Protein AF-A0A0S2KIU2-F1 (afdb_monomer_lite)

Secondary structure (DSSP, 8-state):
-----------------------SSTTEEEEEEEE-SSEEEEEEEETTEEEEEEEEEEE-SSSTT-EEEEEEE-TT-S-TTSTTEEPPPHHHHHHHHHHHHHHHHHHS-GGGEEEEEEEGGGGTHHHHHHHHHHHHHH-S-S---HHHHHHHHTTSHHHHHHHHHHHTTTEEEEEEEEEEEEEE-HHHHHHHS--SS--TT---SSEEEEEEEEEEEE---

Structure (mmCIF, N/CA/C/O backbone):
data_AF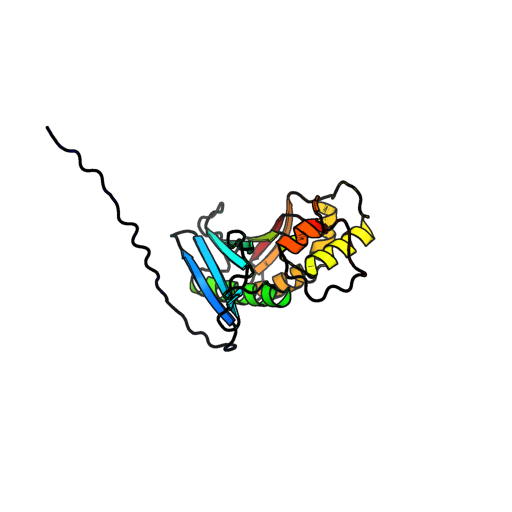-A0A0S2KIU2-F1
#
_entry.id   AF-A0A0S2KIU2-F1
#
loop_
_atom_site.group_PDB
_atom_site.id
_atom_site.type_symbol
_atom_site.label_atom_id
_atom_site.label_alt_id
_atom_site.label_comp_id
_atom_site.label_asym_id
_atom_site.label_entity_id
_atom_site.label_seq_id
_atom_site.pdbx_PDB_ins_code
_atom_site.Cartn_x
_atom_site.Cartn_y
_atom_site.Cartn_z
_atom_site.occupancy
_atom_site.B_iso_or_equiv
_atom_site.auth_seq_id
_atom_site.auth_comp_id
_atom_site.auth_asym_id
_atom_site.auth_atom_id
_atom_site.pdbx_PDB_model_num
ATOM 1 N N . MET A 1 1 ? -1.339 53.141 29.766 1.00 39.47 1 MET A N 1
ATOM 2 C CA . MET A 1 1 ? -0.617 52.300 28.786 1.00 39.47 1 MET A CA 1
ATOM 3 C C . MET A 1 1 ? -0.896 50.845 29.114 1.00 39.47 1 MET A C 1
ATOM 5 O O . MET A 1 1 ? -0.396 50.335 30.105 1.00 39.47 1 MET A O 1
ATOM 9 N N . ALA A 1 2 ? -1.797 50.230 28.349 1.00 33.97 2 ALA A N 1
ATOM 10 C CA . ALA A 1 2 ? -2.235 48.856 28.540 1.00 33.97 2 ALA A CA 1
ATOM 11 C C . ALA A 1 2 ? -1.226 47.897 27.894 1.00 33.97 2 ALA A C 1
ATOM 13 O O . ALA A 1 2 ? -1.084 47.877 26.671 1.00 33.97 2 ALA A O 1
ATOM 14 N N . LEU A 1 3 ? -0.534 47.105 28.714 1.00 34.88 3 LEU A N 1
ATOM 15 C CA . LEU A 1 3 ? 0.218 45.941 28.255 1.00 34.88 3 LEU A CA 1
ATOM 16 C C . LEU A 1 3 ? -0.794 44.872 27.838 1.00 34.88 3 LEU A C 1
ATOM 18 O O . LEU A 1 3 ? -1.475 44.259 28.661 1.00 34.88 3 LEU A O 1
ATOM 22 N N . LYS A 1 4 ? -0.948 44.734 26.522 1.00 35.06 4 LYS A N 1
ATOM 23 C CA . LYS A 1 4 ? -1.811 43.748 25.884 1.00 35.06 4 LYS A CA 1
ATOM 24 C C . LYS A 1 4 ? -1.382 42.339 26.292 1.00 35.06 4 LYS A C 1
ATOM 26 O O . LYS A 1 4 ? -0.272 41.905 26.001 1.00 35.06 4 LYS A O 1
ATOM 31 N N . LYS A 1 5 ? -2.338 41.633 26.900 1.00 37.47 5 LYS A N 1
ATOM 32 C CA . LYS A 1 5 ? -2.530 40.184 26.796 1.00 37.47 5 LYS A CA 1
ATOM 33 C C . LYS A 1 5 ? -2.179 39.713 25.383 1.00 37.47 5 LYS A C 1
ATOM 35 O O . LYS A 1 5 ? -2.762 40.225 24.432 1.00 37.47 5 LYS A O 1
ATOM 40 N N . ASN A 1 6 ? -1.343 38.689 25.255 1.00 35.41 6 ASN A N 1
ATOM 41 C CA . ASN A 1 6 ? -1.597 37.665 24.254 1.00 35.41 6 ASN A CA 1
ATOM 42 C C . ASN A 1 6 ? -1.107 36.300 24.731 1.00 35.41 6 ASN A C 1
ATOM 44 O O . ASN A 1 6 ? -0.026 36.140 25.290 1.00 35.41 6 ASN A O 1
ATOM 48 N N . GLN A 1 7 ? -2.029 35.364 24.579 1.00 33.34 7 GLN A N 1
ATOM 49 C CA . GLN A 1 7 ? -2.090 34.040 25.160 1.00 33.34 7 GLN A CA 1
ATOM 50 C C . GLN A 1 7 ? -0.968 33.143 24.627 1.00 33.34 7 GLN A C 1
ATOM 52 O O . GLN A 1 7 ? -0.974 32.762 23.461 1.00 33.34 7 GLN A O 1
ATOM 57 N N . TYR A 1 8 ? -0.055 32.731 25.504 1.00 32.66 8 TYR A N 1
ATOM 58 C CA . TYR A 1 8 ? 0.664 31.475 25.323 1.00 32.66 8 TYR A CA 1
ATOM 59 C C . TYR A 1 8 ? -0.292 30.358 25.740 1.00 32.66 8 TYR A C 1
ATOM 61 O O . TYR A 1 8 ? -0.414 30.025 26.919 1.00 32.66 8 TYR A O 1
ATOM 69 N N . LEU A 1 9 ? -1.058 29.846 24.775 1.00 30.00 9 LEU A N 1
ATOM 70 C CA . LEU A 1 9 ? -1.855 28.646 24.977 1.00 30.00 9 LEU A CA 1
ATOM 71 C C . LEU A 1 9 ? -0.874 27.471 25.042 1.00 30.00 9 LEU A C 1
ATOM 73 O O . LEU A 1 9 ? -0.254 27.102 24.047 1.00 30.00 9 LEU A O 1
ATOM 77 N N . TYR A 1 10 ? -0.687 26.941 26.245 1.00 31.59 10 TYR A N 1
ATOM 78 C CA . TYR A 1 10 ? 0.078 25.732 26.502 1.00 31.59 10 TYR A CA 1
ATOM 79 C C . TYR A 1 10 ? -0.507 24.573 25.684 1.00 31.59 10 TYR A C 1
ATOM 81 O O . TYR A 1 10 ? -1.594 24.081 25.985 1.00 31.59 10 TYR A O 1
ATOM 89 N N . THR A 1 11 ? 0.217 24.109 24.665 1.00 30.84 11 THR A N 1
ATOM 90 C CA . THR A 1 11 ? -0.038 22.810 24.034 1.00 30.84 11 THR A CA 1
ATOM 91 C C . THR A 1 11 ? 0.364 21.725 25.029 1.00 30.84 11 THR A C 1
ATOM 93 O O . THR A 1 11 ? 1.512 21.286 25.067 1.00 30.84 11 THR A O 1
ATOM 96 N N . ILE A 1 12 ? -0.571 21.320 25.886 1.00 31.00 12 ILE A N 1
ATOM 97 C CA . ILE A 1 12 ? -0.417 20.134 26.726 1.00 31.00 12 ILE A CA 1
ATOM 98 C C . ILE A 1 12 ? -0.577 18.920 25.808 1.00 31.00 12 ILE A C 1
ATOM 100 O O . ILE A 1 12 ? -1.680 18.573 25.391 1.00 31.00 12 ILE A O 1
ATOM 104 N N . VAL A 1 13 ? 0.546 18.291 25.467 1.00 33.66 13 VAL A N 1
ATOM 105 C CA . VAL A 1 13 ? 0.579 16.975 24.823 1.00 33.66 13 VAL A CA 1
ATOM 106 C C . VAL A 1 13 ? 0.152 15.948 25.873 1.00 33.66 13 VAL A C 1
ATOM 108 O O . VAL A 1 13 ? 0.957 15.503 26.687 1.00 33.66 13 VAL A O 1
ATOM 111 N N . PHE A 1 14 ? -1.131 15.592 25.887 1.00 29.44 14 PHE A N 1
ATOM 112 C CA . PHE A 1 14 ? -1.618 14.447 26.652 1.00 29.44 14 PHE A CA 1
ATOM 113 C C . PHE A 1 14 ? -1.217 13.166 25.911 1.00 29.44 14 PHE A C 1
ATOM 115 O O . PHE A 1 14 ? -1.865 12.757 24.950 1.00 29.44 14 PHE A O 1
ATOM 122 N N . ILE A 1 15 ? -0.132 12.526 26.353 1.00 33.84 15 ILE A N 1
ATOM 123 C CA . ILE A 1 15 ? 0.172 11.137 25.996 1.00 33.84 15 ILE A CA 1
ATOM 124 C C . ILE A 1 15 ? -0.752 10.259 26.849 1.00 33.84 15 ILE A C 1
ATOM 126 O O . ILE A 1 15 ? -0.385 9.804 27.930 1.00 33.84 15 ILE A O 1
ATOM 130 N N . LEU A 1 16 ? -1.988 10.061 26.393 1.00 30.53 16 LEU A N 1
ATOM 131 C CA . LEU A 1 16 ? -2.859 9.023 26.936 1.00 30.53 16 LEU A CA 1
ATOM 132 C C . LEU A 1 16 ? -2.397 7.680 26.364 1.00 30.53 16 LEU A C 1
ATOM 134 O O . LEU A 1 16 ? -2.812 7.262 25.287 1.00 30.53 16 LEU A O 1
ATOM 138 N N . LEU A 1 17 ? -1.519 7.004 27.109 1.00 33.41 17 LEU A N 1
ATOM 139 C CA . LEU A 1 17 ? -1.270 5.568 26.984 1.00 33.41 17 LEU A CA 1
ATOM 140 C C . LEU A 1 17 ? -2.537 4.808 27.412 1.00 33.41 17 LEU A C 1
ATOM 142 O O . LEU A 1 17 ? -2.568 4.169 28.459 1.00 33.41 17 LEU A O 1
ATOM 146 N N . ILE A 1 18 ? -3.606 4.873 26.616 1.00 34.59 18 ILE A N 1
ATOM 147 C CA . ILE A 1 18 ? -4.691 3.894 26.712 1.00 34.59 18 ILE A CA 1
ATOM 148 C C . ILE A 1 18 ? -4.229 2.684 25.906 1.00 34.59 18 ILE A C 1
ATOM 150 O O . ILE A 1 18 ? -4.584 2.481 24.748 1.00 34.59 18 ILE A O 1
ATOM 154 N N . GLY A 1 19 ? -3.349 1.902 26.528 1.00 29.73 19 GLY A N 1
ATOM 155 C CA . GLY A 1 19 ? -3.028 0.564 26.069 1.00 29.73 19 GLY A CA 1
ATOM 156 C C . GLY A 1 19 ? -4.245 -0.326 26.287 1.00 29.73 19 GLY A C 1
ATOM 157 O O . GLY A 1 19 ? -4.415 -0.902 27.359 1.00 29.73 19 GLY A O 1
ATOM 158 N N . CYS A 1 20 ? -5.095 -0.467 25.271 1.00 35.19 20 CYS A N 1
ATOM 159 C CA . CYS A 1 20 ? -5.955 -1.639 25.189 1.00 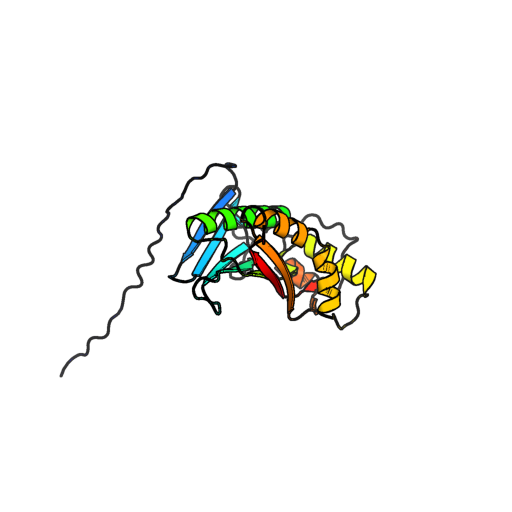35.19 20 CYS A CA 1
ATOM 160 C C . CYS A 1 20 ? -5.060 -2.846 24.895 1.00 35.19 20 CYS A C 1
ATOM 162 O O . CYS A 1 20 ? -4.799 -3.166 23.737 1.00 35.19 20 CYS A O 1
ATOM 164 N N . ASN A 1 21 ? -4.601 -3.511 25.959 1.00 36.78 21 ASN A N 1
ATOM 165 C CA . ASN A 1 21 ? -3.986 -4.832 25.899 1.00 36.78 21 ASN A CA 1
ATOM 166 C C . ASN A 1 21 ? -5.001 -5.831 25.323 1.00 36.78 21 ASN A C 1
ATOM 168 O O . ASN A 1 21 ? -5.772 -6.456 26.049 1.00 36.78 21 ASN A O 1
ATOM 172 N N . HIS A 1 22 ? -5.012 -5.981 24.004 1.00 38.53 22 HIS A N 1
ATOM 173 C CA . HIS A 1 22 ? -5.447 -7.218 23.376 1.00 38.53 22 HIS A CA 1
ATOM 174 C C . HIS A 1 22 ? -4.202 -8.063 23.159 1.00 38.53 22 HIS A C 1
ATOM 176 O O . HIS A 1 22 ? -3.420 -7.825 22.245 1.00 38.53 22 HIS A O 1
ATOM 182 N N . LYS A 1 23 ? -4.006 -9.023 24.066 1.00 41.03 23 LYS A N 1
ATOM 183 C CA . LYS A 1 23 ? -3.020 -10.082 23.899 1.00 41.03 23 LYS A CA 1
ATOM 184 C C . LYS A 1 23 ? -3.488 -10.997 22.775 1.00 41.03 23 LYS A C 1
ATOM 186 O O . LYS A 1 23 ? -4.303 -11.886 23.003 1.00 41.03 23 LYS A O 1
ATOM 191 N N . GLN A 1 24 ? -2.939 -10.796 21.586 1.00 39.53 24 GLN A N 1
ATOM 192 C CA . GLN A 1 24 ? -2.830 -11.867 20.609 1.00 39.53 24 GLN A CA 1
ATOM 193 C C . GLN A 1 24 ? -1.443 -11.780 19.965 1.00 39.53 24 GLN A C 1
ATOM 195 O O . GLN A 1 24 ? -1.183 -10.927 19.124 1.00 39.53 24 GLN A O 1
ATOM 200 N N . GLY A 1 25 ? -0.551 -12.640 20.472 1.00 42.47 25 GLY A N 1
ATOM 201 C CA . GLY A 1 25 ? 0.881 -12.704 20.177 1.00 42.47 25 GLY A CA 1
ATOM 202 C C . GLY A 1 25 ? 1.684 -11.680 20.979 1.00 42.47 25 GLY A C 1
ATOM 203 O O . GLY A 1 25 ? 1.715 -10.517 20.602 1.00 42.47 25 GLY A O 1
ATOM 204 N N . ASP A 1 26 ? 2.383 -12.102 22.040 1.00 53.94 26 ASP A N 1
ATOM 205 C CA . ASP A 1 26 ? 3.204 -11.258 22.943 1.00 53.94 26 ASP A CA 1
ATOM 206 C C . ASP A 1 26 ? 4.318 -10.430 22.244 1.00 53.94 26 ASP A C 1
ATOM 208 O O . ASP A 1 26 ? 5.062 -9.696 22.894 1.00 53.94 26 ASP A O 1
ATOM 212 N N . ASN A 1 27 ? 4.399 -10.489 20.914 1.00 76.81 27 ASN A N 1
ATOM 213 C CA . ASN A 1 27 ? 5.422 -9.859 20.105 1.00 76.81 27 ASN A CA 1
ATOM 214 C C . ASN A 1 27 ? 4.939 -8.588 19.392 1.00 76.81 27 ASN A C 1
ATOM 216 O O . ASN A 1 27 ? 5.758 -7.692 19.252 1.00 76.81 27 ASN A O 1
ATOM 220 N N . TYR A 1 28 ? 3.670 -8.449 18.977 1.00 83.00 28 TYR A N 1
ATOM 221 C CA . TYR A 1 28 ? 3.202 -7.288 18.192 1.00 83.00 28 TYR A CA 1
ATOM 222 C C . TYR A 1 28 ? 2.317 -6.342 19.008 1.00 83.00 28 TYR A C 1
ATOM 224 O O . TYR A 1 28 ? 1.385 -6.771 19.682 1.00 83.00 28 TYR A O 1
ATOM 232 N N . GLN A 1 29 ? 2.576 -5.036 18.923 1.00 85.19 29 GLN A N 1
ATOM 233 C CA . GLN A 1 29 ? 1.808 -4.008 19.628 1.00 85.19 29 GLN A CA 1
ATOM 234 C C . GLN A 1 29 ? 1.553 -2.802 18.724 1.00 85.19 29 GLN A C 1
ATOM 236 O O . GLN A 1 29 ? 2.498 -2.183 18.240 1.00 85.19 29 GLN A O 1
ATOM 241 N N . ALA A 1 30 ? 0.283 -2.440 18.534 1.00 84.38 30 ALA A N 1
ATOM 242 C CA . ALA A 1 30 ? -0.107 -1.189 17.893 1.00 84.38 30 ALA A CA 1
ATOM 243 C C . ALA A 1 30 ? -0.253 -0.075 18.938 1.00 84.38 30 ALA A C 1
ATOM 245 O O . ALA A 1 30 ? -0.841 -0.284 19.999 1.00 84.38 30 ALA A O 1
ATOM 246 N N . PHE A 1 31 ? 0.249 1.121 18.637 1.00 83.25 31 PHE A N 1
ATOM 247 C CA . PHE A 1 31 ? 0.075 2.302 19.480 1.00 83.25 31 PHE A CA 1
ATOM 248 C C . PHE A 1 31 ? -0.129 3.564 18.642 1.00 83.25 31 PHE A C 1
ATOM 250 O O . PHE A 1 31 ? 0.299 3.653 17.492 1.00 83.25 31 PHE A O 1
ATOM 257 N N . ILE A 1 32 ? -0.780 4.563 19.234 1.00 84.06 32 ILE A N 1
ATOM 258 C CA . ILE A 1 32 ? -1.031 5.856 18.595 1.00 84.06 32 ILE A CA 1
ATOM 259 C C . ILE A 1 32 ? 0.185 6.756 18.841 1.00 84.06 32 ILE A C 1
ATOM 261 O O . ILE A 1 32 ? 0.497 7.100 19.980 1.00 84.06 32 ILE A O 1
ATOM 265 N N . LYS A 1 33 ? 0.885 7.136 17.769 1.00 81.25 33 LYS A N 1
ATOM 266 C CA . LYS A 1 33 ? 2.027 8.063 17.800 1.00 81.25 33 LYS A CA 1
ATOM 267 C C . LYS A 1 33 ? 1.572 9.520 17.877 1.00 81.25 33 LYS A C 1
ATOM 269 O O . LYS A 1 33 ? 2.198 10.319 18.570 1.00 81.25 33 LYS A O 1
ATOM 274 N N . LYS A 1 34 ? 0.507 9.876 17.153 1.00 79.88 34 LYS A N 1
ATOM 275 C CA . LYS A 1 34 ? -0.039 11.238 17.096 1.00 79.88 34 LYS A CA 1
ATOM 276 C C . LYS A 1 34 ? -1.551 11.191 16.926 1.00 79.88 34 LYS A C 1
ATOM 278 O O . LYS A 1 34 ? -2.060 10.354 16.189 1.00 79.88 34 LYS A O 1
ATOM 283 N N . GLN A 1 35 ? -2.254 12.124 17.563 1.00 82.69 35 GLN A N 1
ATOM 284 C CA . GLN A 1 35 ? -3.701 12.262 17.440 1.00 82.69 35 GLN A CA 1
ATOM 285 C C . GLN A 1 35 ? -4.114 13.735 17.376 1.00 82.69 35 GLN A C 1
ATOM 287 O O . GLN A 1 35 ? -3.617 14.573 18.127 1.00 82.69 35 GLN A O 1
ATOM 292 N N . SER A 1 36 ? -5.052 14.028 16.484 1.00 81.75 36 SER A N 1
ATOM 293 C CA . SER A 1 36 ? -5.880 15.231 16.462 1.00 81.75 36 SER A CA 1
ATOM 294 C C . SER A 1 36 ? -7.353 14.825 16.310 1.00 81.75 36 SER A C 1
ATOM 296 O O . SER A 1 36 ? -7.672 13.637 16.266 1.00 81.75 36 SER A O 1
ATOM 298 N N . LEU A 1 37 ? -8.262 15.804 16.236 1.00 76.06 37 LEU A N 1
ATOM 299 C CA . LEU A 1 37 ? -9.696 15.542 16.057 1.00 76.06 37 LEU A CA 1
ATOM 300 C C . LEU A 1 37 ? -10.004 14.725 14.793 1.00 76.06 37 LEU A C 1
ATOM 302 O O . LEU A 1 37 ? -10.906 13.899 14.818 1.00 76.06 37 LEU A O 1
ATOM 306 N N . THR A 1 38 ? -9.258 14.943 13.710 1.00 81.62 38 THR A N 1
ATOM 307 C CA . THR A 1 38 ? -9.542 14.355 12.392 1.00 81.62 38 THR A CA 1
ATOM 308 C C . THR A 1 38 ? -8.435 13.443 11.880 1.00 81.62 38 THR A C 1
ATOM 310 O O . THR A 1 38 ? -8.554 12.927 10.776 1.00 81.62 38 THR A O 1
ATOM 313 N N . CYS A 1 39 ? -7.347 13.243 12.630 1.00 86.12 39 CYS A N 1
ATOM 314 C CA . CYS A 1 39 ? -6.213 12.441 12.179 1.00 86.12 39 CYS A CA 1
ATOM 315 C C . CYS A 1 39 ? -5.598 11.632 13.323 1.00 86.12 39 CYS A C 1
ATOM 317 O O . CYS A 1 39 ? -5.352 12.167 14.407 1.00 86.12 39 CYS A O 1
ATOM 319 N N . LYS A 1 40 ? -5.298 10.358 13.064 1.00 89.56 40 LYS A N 1
ATOM 320 C CA . LYS A 1 40 ? -4.521 9.494 13.961 1.00 89.56 40 LYS A CA 1
ATOM 321 C C . LYS A 1 40 ? -3.395 8.829 13.192 1.00 89.56 40 LYS A C 1
ATOM 323 O O . LYS A 1 40 ? -3.635 8.233 12.147 1.00 89.56 40 LYS A O 1
ATOM 328 N N . GLU A 1 41 ? -2.189 8.910 13.738 1.00 90.44 41 GLU A N 1
ATOM 329 C CA . GLU A 1 41 ? -1.020 8.182 13.259 1.00 90.44 41 GLU A CA 1
ATOM 330 C C . GLU A 1 41 ? -0.762 6.992 14.185 1.00 90.44 41 GLU A C 1
ATOM 332 O O . GLU A 1 41 ? -0.498 7.171 15.377 1.00 90.44 41 GLU A O 1
ATOM 337 N N . TYR A 1 42 ? -0.818 5.788 13.631 1.00 89.81 42 TYR A N 1
ATOM 338 C CA . TYR A 1 42 ? -0.534 4.530 14.304 1.00 89.81 42 TYR A CA 1
ATOM 339 C C . TYR A 1 42 ? 0.873 4.041 13.960 1.00 89.81 42 TYR A C 1
ATOM 341 O O . TYR A 1 42 ? 1.383 4.261 12.860 1.00 89.81 42 TYR A O 1
ATOM 349 N N . MET A 1 43 ? 1.491 3.351 14.910 1.00 88.00 43 MET A N 1
ATOM 350 C CA . MET A 1 43 ? 2.771 2.671 14.758 1.00 88.00 43 MET A CA 1
ATOM 351 C C . MET A 1 43 ? 2.701 1.280 15.373 1.00 88.00 43 MET A C 1
ATOM 353 O O . MET A 1 43 ? 1.993 1.063 16.356 1.00 88.00 43 MET A O 1
ATOM 357 N N . ILE A 1 44 ? 3.485 0.360 14.817 1.00 88.19 44 ILE A N 1
ATOM 358 C CA . ILE A 1 44 ? 3.597 -1.011 15.310 1.00 88.19 44 ILE A CA 1
ATOM 359 C C . ILE A 1 44 ? 4.967 -1.218 15.954 1.00 88.19 44 ILE A C 1
ATOM 361 O O . ILE A 1 44 ? 5.979 -0.699 15.478 1.00 88.19 44 ILE A O 1
ATOM 365 N N . ALA A 1 45 ? 5.009 -1.983 17.039 1.00 86.38 45 ALA A N 1
ATOM 366 C CA . ALA A 1 45 ? 6.225 -2.517 17.627 1.00 86.38 45 ALA A CA 1
ATOM 367 C C . ALA A 1 45 ? 6.215 -4.048 17.599 1.00 86.38 45 ALA A C 1
ATOM 369 O O . ALA A 1 45 ? 5.194 -4.654 17.911 1.00 86.38 45 ALA A O 1
ATOM 370 N N . ILE A 1 46 ? 7.360 -4.647 17.268 1.00 84.31 46 ILE A N 1
ATOM 371 C CA . ILE A 1 46 ? 7.653 -6.076 17.366 1.00 84.31 46 ILE A CA 1
ATOM 372 C C . ILE A 1 46 ? 8.732 -6.278 18.431 1.00 84.31 46 ILE A C 1
ATOM 374 O O . ILE A 1 46 ? 9.826 -5.726 18.311 1.00 84.31 46 ILE A O 1
ATOM 378 N N . ASN A 1 47 ? 8.463 -7.073 19.465 1.00 84.44 47 ASN A N 1
ATOM 379 C CA . ASN A 1 47 ? 9.412 -7.383 20.543 1.00 84.44 47 ASN A CA 1
ATOM 380 C C . ASN A 1 47 ? 10.015 -6.117 21.179 1.00 84.44 47 ASN A C 1
ATOM 382 O O . ASN A 1 47 ? 11.222 -6.020 21.400 1.00 84.44 47 ASN A O 1
ATOM 386 N N . GLY A 1 48 ? 9.176 -5.099 21.393 1.00 79.94 48 GLY A N 1
ATOM 387 C CA . GLY A 1 48 ? 9.586 -3.798 21.930 1.00 79.94 48 GLY A CA 1
ATOM 388 C C . GLY A 1 48 ? 10.315 -2.877 20.941 1.00 79.94 48 GLY A C 1
ATOM 389 O O . GLY A 1 48 ? 10.568 -1.721 21.279 1.00 79.94 48 GLY A O 1
ATOM 390 N N . LYS A 1 49 ? 10.614 -3.329 19.715 1.00 80.88 49 LYS A N 1
ATOM 391 C CA . LYS A 1 49 ? 11.213 -2.506 18.654 1.00 80.88 49 LYS A CA 1
ATOM 392 C C . LYS A 1 49 ? 10.154 -2.014 17.683 1.00 80.88 49 LYS A C 1
ATOM 394 O O . LYS A 1 49 ? 9.332 -2.781 17.210 1.00 80.88 49 LYS A O 1
ATOM 399 N N . ARG A 1 50 ? 10.182 -0.735 17.347 1.00 84.69 50 ARG A N 1
ATOM 400 C CA . ARG A 1 50 ? 9.244 -0.100 16.424 1.00 84.69 50 ARG A CA 1
ATOM 401 C C . ARG A 1 50 ? 9.547 -0.489 14.983 1.00 84.69 50 ARG A C 1
ATOM 403 O O . ARG A 1 50 ? 10.693 -0.472 14.551 1.00 84.69 50 ARG A O 1
ATOM 410 N N . ILE A 1 51 ? 8.511 -0.797 14.228 1.00 81.94 51 ILE A N 1
ATOM 411 C CA . ILE A 1 51 ? 8.610 -0.974 12.787 1.00 81.94 51 ILE A CA 1
ATOM 412 C C . ILE A 1 51 ? 8.790 0.408 12.138 1.00 81.94 51 ILE A C 1
ATOM 414 O O . ILE A 1 51 ? 8.234 1.402 12.614 1.00 81.94 51 ILE A O 1
ATOM 418 N N . ASN A 1 52 ? 9.559 0.495 11.053 1.00 79.88 52 ASN A N 1
ATOM 419 C CA . ASN A 1 52 ? 9.770 1.733 10.295 1.00 79.88 52 ASN A CA 1
ATOM 420 C C . ASN A 1 52 ? 8.574 2.152 9.410 1.00 79.88 52 ASN A C 1
ATOM 422 O O . ASN A 1 52 ? 8.772 2.883 8.445 1.00 79.88 52 ASN A O 1
ATOM 426 N N . LEU A 1 53 ? 7.352 1.748 9.761 1.00 84.94 53 LEU A N 1
ATOM 427 C CA . LEU A 1 53 ? 6.099 2.147 9.119 1.00 84.94 53 LEU A CA 1
ATOM 428 C C . LEU A 1 53 ? 5.226 2.947 10.083 1.00 84.94 53 LEU A C 1
ATOM 430 O O . LEU A 1 53 ? 5.173 2.670 11.287 1.00 84.94 53 LEU A O 1
ATOM 434 N N . SER A 1 54 ? 4.492 3.905 9.536 1.00 86.88 54 SER A N 1
ATOM 435 C CA . SER A 1 54 ? 3.355 4.527 10.190 1.00 86.88 54 SER A CA 1
ATOM 436 C C . SER A 1 54 ? 2.120 4.496 9.301 1.00 86.88 54 SER A C 1
ATOM 438 O O . SER A 1 54 ? 2.187 4.451 8.073 1.00 86.88 54 SER A O 1
ATOM 440 N N . PHE A 1 55 ? 0.972 4.501 9.964 1.00 90.00 55 PHE A N 1
ATOM 441 C CA . PHE A 1 55 ? -0.331 4.449 9.328 1.00 90.00 55 PHE A CA 1
ATOM 442 C C . PHE A 1 55 ? -1.102 5.681 9.762 1.00 90.00 55 PHE A C 1
ATOM 444 O O . PHE A 1 55 ? -1.432 5.829 10.935 1.00 90.00 55 PHE A O 1
ATOM 451 N N . SER A 1 56 ? -1.354 6.596 8.839 1.00 90.38 56 SER A N 1
ATOM 452 C CA . SER A 1 56 ? -2.071 7.832 9.125 1.00 90.38 56 SER A CA 1
ATOM 453 C C . SER A 1 56 ? -3.493 7.709 8.617 1.00 90.38 56 SER A C 1
ATOM 455 O O . SER A 1 56 ? -3.726 7.702 7.414 1.00 90.38 56 SER A O 1
ATOM 457 N N . SER A 1 57 ? -4.436 7.612 9.543 1.00 89.69 57 SER A N 1
ATOM 458 C CA . SER A 1 57 ? -5.850 7.772 9.235 1.00 89.69 57 SER A CA 1
ATOM 459 C C . SER A 1 57 ? -6.208 9.255 9.260 1.00 89.69 57 SER A C 1
ATOM 461 O O . SER A 1 57 ? -5.778 9.987 10.160 1.00 89.69 57 SER A O 1
ATOM 463 N N . SER A 1 58 ? -6.987 9.710 8.287 1.00 88.06 58 SER A N 1
ATOM 464 C CA . SER A 1 58 ? -7.588 11.040 8.295 1.00 88.06 58 SER A CA 1
ATOM 465 C C . SER A 1 58 ? -9.056 10.985 7.892 1.00 88.06 58 SER A C 1
ATOM 467 O O . SER A 1 58 ? -9.450 10.202 7.031 1.00 88.06 58 SER A O 1
ATOM 469 N N . GLN A 1 59 ? -9.863 11.835 8.521 1.00 83.62 59 GLN A N 1
ATOM 470 C CA . GLN A 1 59 ? -11.204 12.173 8.061 1.00 83.62 59 GLN A CA 1
ATOM 471 C C . GLN A 1 59 ? -11.121 13.466 7.255 1.00 83.62 59 GLN A C 1
ATOM 473 O O . GLN A 1 59 ? -10.710 14.500 7.788 1.00 83.62 59 GLN A O 1
ATOM 478 N N . GLY A 1 60 ? -11.452 13.411 5.967 1.00 64.94 60 GLY A N 1
ATOM 479 C CA . GLY A 1 60 ? -11.183 14.551 5.082 1.00 64.94 60 GLY A CA 1
ATOM 480 C C . GLY A 1 60 ? -11.792 14.496 3.685 1.00 64.94 60 GLY A C 1
ATOM 481 O O . GLY A 1 60 ? -11.358 15.257 2.826 1.00 64.94 60 GLY A O 1
ATOM 482 N N . GLY A 1 61 ? -12.766 13.615 3.451 1.00 62.53 61 GLY A N 1
ATOM 483 C CA . GLY A 1 61 ? -13.416 13.446 2.151 1.00 62.53 61 GLY A CA 1
ATOM 484 C C . GLY A 1 61 ? -14.594 14.388 1.919 1.00 62.53 61 GLY A C 1
ATOM 485 O O . GLY A 1 61 ? -14.902 15.262 2.734 1.00 62.53 61 GLY A O 1
ATOM 486 N N . LEU A 1 62 ? -15.286 14.171 0.795 1.00 61.22 62 LEU A N 1
ATOM 487 C CA . LEU A 1 62 ? -16.547 14.854 0.487 1.00 61.22 62 LEU A CA 1
ATOM 488 C C . LEU A 1 62 ? -17.586 14.608 1.590 1.00 61.22 62 LEU A C 1
ATOM 490 O O . LEU A 1 62 ? -18.318 15.533 1.950 1.00 61.22 62 LEU A O 1
ATOM 494 N N . ASN A 1 63 ? -17.601 13.406 2.183 1.00 65.19 63 ASN A N 1
ATOM 495 C CA . ASN A 1 63 ? -18.315 13.172 3.429 1.00 65.19 63 ASN A CA 1
ATOM 496 C C . ASN A 1 63 ? -17.358 13.333 4.610 1.00 65.19 63 ASN A C 1
ATOM 498 O O . ASN A 1 63 ? -16.282 12.740 4.665 1.00 65.19 63 ASN A O 1
ATOM 502 N N . LYS A 1 64 ? -17.803 14.068 5.632 1.00 69.19 64 LYS A N 1
ATOM 503 C CA . LYS A 1 64 ? -17.029 14.314 6.862 1.00 69.19 64 LYS A CA 1
ATOM 504 C C . LYS A 1 64 ? -16.651 13.043 7.638 1.00 69.19 64 LYS A C 1
ATOM 506 O O . LYS A 1 64 ? -15.820 13.122 8.535 1.00 69.19 64 LYS A O 1
ATOM 511 N N . ASN A 1 65 ? -17.251 11.905 7.295 1.00 80.62 65 ASN A N 1
ATOM 512 C CA . ASN A 1 65 ? -17.006 10.617 7.934 1.00 80.62 65 ASN A CA 1
ATOM 513 C C . ASN A 1 65 ? -16.086 9.703 7.114 1.00 80.62 65 ASN A C 1
ATOM 515 O O . ASN A 1 65 ? -15.714 8.654 7.631 1.00 80.62 65 ASN A O 1
ATOM 519 N N . ASP A 1 66 ? -15.733 10.075 5.878 1.00 87.25 66 ASP A N 1
ATOM 520 C CA . ASP A 1 66 ? -14.863 9.264 5.023 1.00 87.25 66 ASP A CA 1
ATOM 521 C C . ASP A 1 66 ? -13.469 9.181 5.643 1.00 87.25 66 ASP A C 1
ATOM 523 O O . ASP A 1 66 ? -12.863 10.210 5.960 1.00 87.25 66 ASP A O 1
ATOM 527 N N . ILE A 1 67 ? -12.961 7.959 5.797 1.00 91.31 67 ILE A N 1
ATOM 528 C CA . ILE A 1 67 ? -11.647 7.684 6.375 1.00 91.31 67 ILE A CA 1
ATOM 529 C C . ILE A 1 67 ? -10.682 7.315 5.251 1.00 91.31 67 ILE A C 1
ATOM 531 O O . ILE A 1 67 ? -10.965 6.439 4.434 1.00 91.31 67 ILE A O 1
ATOM 535 N N . TYR A 1 68 ? -9.516 7.947 5.248 1.00 93.31 68 TYR A N 1
ATOM 536 C CA . TYR A 1 68 ? -8.410 7.643 4.348 1.00 93.31 68 TYR A CA 1
ATOM 537 C C . TYR A 1 68 ? -7.262 7.103 5.181 1.00 93.31 68 TYR A C 1
ATOM 539 O O . TYR A 1 68 ? -6.835 7.759 6.132 1.00 93.31 68 TYR A O 1
ATOM 547 N N . LEU A 1 69 ? -6.780 5.909 4.850 1.00 95.06 69 LEU A N 1
ATOM 548 C CA . LEU A 1 69 ? -5.643 5.293 5.517 1.00 95.06 69 LEU A CA 1
ATOM 549 C C . LEU A 1 69 ? -4.417 5.397 4.624 1.00 95.06 69 LEU A C 1
ATOM 551 O O . LEU A 1 69 ? -4.386 4.834 3.538 1.00 95.06 69 LEU A O 1
ATOM 555 N N . LYS A 1 70 ? -3.388 6.084 5.101 1.00 94.50 70 LYS A N 1
ATOM 556 C CA . LYS A 1 70 ? -2.123 6.233 4.394 1.00 94.50 70 LYS A CA 1
ATOM 557 C C . LYS A 1 70 ? -1.036 5.428 5.090 1.00 94.50 70 LYS A C 1
ATOM 559 O O . LYS A 1 70 ? -0.741 5.683 6.257 1.00 94.50 70 LYS A O 1
ATOM 564 N N . ILE A 1 71 ? -0.440 4.489 4.371 1.00 93.00 71 ILE A N 1
ATOM 565 C CA . ILE A 1 71 ? 0.734 3.722 4.785 1.00 93.00 71 ILE A CA 1
ATOM 566 C C . ILE A 1 71 ? 1.960 4.512 4.332 1.00 93.00 71 ILE A C 1
ATOM 568 O O . ILE A 1 71 ? 2.018 4.937 3.173 1.00 93.00 71 ILE A O 1
ATOM 572 N N . ARG A 1 72 ? 2.889 4.785 5.254 1.00 87.81 72 ARG A N 1
ATOM 573 C CA . ARG A 1 72 ? 4.158 5.444 4.936 1.00 87.81 72 ARG A CA 1
ATOM 574 C C . ARG A 1 72 ? 5.315 4.924 5.757 1.00 87.81 72 ARG A C 1
ATOM 576 O O . ARG A 1 72 ? 5.174 4.630 6.944 1.00 87.81 72 ARG A O 1
ATOM 583 N N . LEU A 1 73 ? 6.495 4.914 5.158 1.00 80.44 73 LEU A N 1
ATOM 584 C CA . LEU A 1 73 ? 7.732 4.771 5.907 1.00 80.44 73 LEU A CA 1
ATOM 585 C C . LEU A 1 73 ? 7.993 6.023 6.752 1.00 80.44 73 LEU A C 1
ATOM 587 O O . LEU A 1 73 ? 7.746 7.164 6.355 1.00 80.44 73 LEU A O 1
ATOM 591 N N . ASN A 1 74 ? 8.528 5.828 7.953 1.00 74.81 74 ASN A N 1
ATOM 592 C CA . ASN A 1 74 ? 8.846 6.943 8.840 1.00 74.81 74 ASN A CA 1
ATOM 593 C C . ASN A 1 74 ? 10.238 7.517 8.507 1.00 74.81 74 ASN A C 1
ATOM 595 O O . ASN A 1 74 ? 11.228 7.225 9.175 1.00 74.81 74 ASN A O 1
ATOM 599 N N . HIS A 1 75 ? 10.295 8.343 7.457 1.00 58.03 75 HIS A N 1
ATOM 600 C CA . HIS A 1 75 ? 11.528 8.920 6.894 1.00 58.03 75 HIS A CA 1
ATOM 601 C C . HIS A 1 75 ? 12.253 9.927 7.808 1.00 58.03 75 HIS A C 1
ATOM 603 O O . HIS A 1 75 ? 13.413 10.247 7.572 1.00 58.03 75 HIS A O 1
ATOM 609 N N . GLY A 1 76 ? 11.594 10.430 8.861 1.00 51.91 76 GLY A N 1
ATOM 610 C CA . GLY A 1 76 ? 12.190 11.358 9.837 1.00 51.91 76 GLY A CA 1
ATOM 611 C C . GLY A 1 76 ? 13.151 10.695 10.829 1.00 51.91 76 GLY A C 1
ATOM 612 O O . GLY A 1 76 ? 13.682 11.354 11.721 1.00 51.91 76 GLY A O 1
ATOM 613 N N . LEU A 1 77 ? 13.355 9.387 10.697 1.00 52.53 77 LEU A N 1
ATOM 614 C CA . LEU A 1 77 ? 14.276 8.599 11.496 1.00 52.53 77 LEU A CA 1
ATOM 615 C C . LEU A 1 77 ? 15.510 8.345 10.639 1.00 52.53 77 LEU A C 1
ATOM 617 O O . LEU A 1 77 ? 15.676 7.267 10.075 1.00 52.53 77 LEU A O 1
ATOM 621 N N . SER A 1 78 ? 16.372 9.355 10.548 1.00 43.50 78 SER A N 1
ATOM 622 C CA . SER A 1 78 ? 17.655 9.342 9.827 1.00 43.50 78 SER A CA 1
ATOM 623 C C . SER A 1 78 ? 18.622 8.225 10.251 1.00 43.50 78 SER A C 1
ATOM 625 O O . SER A 1 78 ? 19.708 8.111 9.696 1.00 43.50 78 SER A O 1
ATOM 627 N N . ASP A 1 79 ? 18.216 7.367 11.186 1.00 49.56 79 ASP A N 1
ATOM 628 C CA . ASP A 1 79 ? 18.881 6.122 11.500 1.00 49.56 79 ASP A CA 1
ATOM 629 C C . ASP A 1 79 ? 17.832 5.024 11.756 1.00 49.56 79 ASP A C 1
ATOM 631 O O . ASP A 1 79 ? 17.360 4.818 12.879 1.00 49.56 79 ASP A O 1
ATOM 635 N N . ILE A 1 80 ? 17.525 4.227 10.725 1.00 52.00 80 ILE A N 1
ATOM 636 C CA . ILE A 1 80 ? 16.966 2.868 10.907 1.00 52.00 80 ILE A CA 1
ATOM 637 C C . ILE A 1 80 ? 17.913 2.029 11.804 1.00 52.00 80 ILE A C 1
ATOM 639 O O . ILE A 1 80 ? 17.511 1.013 12.363 1.00 52.00 80 ILE A O 1
ATOM 643 N N . ARG A 1 81 ? 19.162 2.488 12.016 1.00 49.09 81 ARG A N 1
ATOM 644 C CA . ARG A 1 81 ? 20.130 1.949 12.984 1.00 49.09 81 ARG A CA 1
ATOM 645 C C . ARG A 1 81 ? 19.904 2.396 14.429 1.00 49.09 81 ARG A C 1
ATOM 647 O O . ARG A 1 81 ? 20.609 1.917 15.318 1.00 49.09 81 ARG A O 1
ATOM 654 N N . SER A 1 82 ? 18.952 3.290 14.703 1.00 57.28 82 SER A N 1
ATOM 655 C CA . SER A 1 82 ? 18.559 3.558 16.085 1.00 57.28 82 SER A CA 1
ATOM 656 C C . SER A 1 82 ? 18.044 2.251 16.695 1.00 57.28 82 SER A C 1
ATOM 658 O O . SER A 1 82 ? 17.214 1.561 16.109 1.00 57.28 82 SER A O 1
ATOM 660 N N . GLN A 1 83 ? 18.565 1.876 17.869 1.00 57.16 83 GLN A N 1
ATOM 661 C CA . GLN A 1 83 ? 18.378 0.541 18.473 1.00 57.16 83 GLN A CA 1
ATOM 662 C C . GLN A 1 83 ? 16.903 0.129 18.668 1.00 57.16 83 GLN A C 1
ATOM 664 O O . GLN A 1 83 ? 16.604 -1.048 18.885 1.00 57.16 83 GLN A O 1
ATOM 669 N N . ASN A 1 84 ? 15.991 1.097 18.564 1.00 69.50 84 ASN A N 1
ATOM 670 C CA . ASN A 1 84 ? 14.562 0.947 18.770 1.00 69.50 84 ASN A CA 1
ATOM 671 C C . ASN A 1 84 ? 13.768 0.713 17.484 1.00 69.50 84 ASN A C 1
ATOM 673 O O . ASN A 1 84 ? 12.552 0.591 17.595 1.00 69.50 84 ASN A O 1
ATOM 677 N N . PHE A 1 85 ? 14.397 0.669 16.304 1.00 73.12 85 PHE A N 1
ATOM 678 C CA . PHE A 1 85 ? 13.699 0.432 15.044 1.00 73.12 85 PHE A CA 1
ATOM 679 C C . PHE A 1 85 ? 14.167 -0.835 14.331 1.00 73.12 85 PHE A C 1
ATOM 681 O O . PHE A 1 85 ? 15.326 -1.239 14.403 1.00 73.12 85 PHE A O 1
ATOM 688 N N . ILE A 1 86 ? 13.228 -1.472 13.643 1.00 74.50 86 ILE A N 1
ATOM 689 C CA . ILE A 1 86 ? 13.464 -2.553 12.688 1.00 74.50 86 ILE A CA 1
ATOM 690 C C . ILE A 1 86 ? 12.791 -2.160 11.381 1.00 74.50 86 ILE A C 1
ATOM 692 O O . ILE A 1 86 ? 11.741 -1.512 11.407 1.00 74.50 86 ILE A O 1
ATOM 696 N N . ALA A 1 87 ? 13.373 -2.523 10.239 1.00 73.56 87 ALA A N 1
ATOM 697 C CA . ALA A 1 87 ? 12.630 -2.326 9.006 1.00 73.56 87 ALA A CA 1
ATOM 698 C C . ALA A 1 87 ? 11.598 -3.413 8.783 1.00 73.56 87 ALA A C 1
ATOM 700 O O . ALA A 1 87 ? 11.654 -4.510 9.345 1.00 73.56 87 ALA A O 1
ATOM 701 N N . THR A 1 88 ? 10.648 -3.046 7.947 1.00 76.31 88 THR A N 1
ATOM 702 C CA . THR A 1 88 ? 9.475 -3.843 7.661 1.00 76.31 88 THR A CA 1
ATOM 703 C C . THR A 1 88 ? 9.775 -4.859 6.568 1.00 76.31 88 THR A C 1
ATOM 705 O O . THR A 1 88 ? 10.277 -4.495 5.509 1.00 76.31 88 THR A O 1
ATOM 708 N N . SER A 1 89 ? 9.461 -6.131 6.824 1.00 79.62 89 SER A N 1
ATOM 709 C CA . SER A 1 89 ? 9.264 -7.120 5.763 1.00 79.62 89 SER A CA 1
ATOM 710 C C . SER A 1 89 ? 7.839 -7.022 5.212 1.00 79.62 89 SER A C 1
ATOM 712 O O . SER A 1 89 ? 6.968 -6.421 5.840 1.00 79.62 89 SER A O 1
ATOM 714 N N . TYR A 1 90 ? 7.575 -7.640 4.066 1.00 84.56 90 TYR A N 1
ATOM 715 C CA . TYR A 1 90 ? 6.230 -7.662 3.493 1.00 84.56 90 TYR A CA 1
ATOM 716 C C . TYR A 1 90 ? 5.205 -8.315 4.441 1.00 84.56 90 TYR A C 1
ATOM 718 O O . TYR A 1 90 ? 4.139 -7.766 4.701 1.00 84.56 90 TYR A O 1
ATOM 726 N N . GLU A 1 91 ? 5.572 -9.424 5.077 1.00 85.56 91 GLU A N 1
ATOM 727 C CA . GLU A 1 91 ? 4.725 -10.132 6.043 1.00 85.56 91 GLU A CA 1
ATOM 728 C C . GLU A 1 91 ? 4.414 -9.249 7.259 1.00 85.56 91 GLU A C 1
ATOM 730 O O . GLU A 1 91 ? 3.276 -9.176 7.725 1.00 85.56 91 GLU A O 1
ATOM 735 N N . ASN A 1 92 ? 5.418 -8.512 7.746 1.00 85.00 92 ASN A N 1
ATOM 736 C CA . ASN A 1 92 ? 5.235 -7.549 8.827 1.00 85.00 92 ASN A CA 1
ATOM 737 C C . ASN A 1 92 ? 4.324 -6.388 8.404 1.00 85.00 92 ASN A C 1
ATOM 739 O O . ASN A 1 92 ? 3.592 -5.875 9.250 1.00 85.00 92 ASN A O 1
ATOM 743 N N . LEU A 1 93 ? 4.353 -5.968 7.133 1.00 88.12 93 LEU A N 1
ATOM 744 C CA . LEU A 1 93 ? 3.465 -4.935 6.589 1.00 88.12 93 LEU A CA 1
ATOM 745 C C . LEU A 1 93 ? 2.007 -5.405 6.608 1.00 88.12 93 LEU A C 1
ATOM 747 O O . LEU A 1 93 ? 1.157 -4.700 7.152 1.00 88.12 93 LEU A O 1
ATOM 751 N N . ILE A 1 94 ? 1.735 -6.606 6.091 1.00 91.44 94 ILE A N 1
ATOM 752 C CA . ILE A 1 94 ? 0.392 -7.205 6.067 1.00 91.44 94 ILE A CA 1
ATOM 753 C C . ILE A 1 94 ? -0.153 -7.371 7.489 1.00 91.44 94 ILE A C 1
ATOM 755 O O . ILE A 1 94 ? -1.248 -6.895 7.788 1.00 91.44 94 ILE A O 1
ATOM 759 N N . LEU A 1 95 ? 0.630 -7.948 8.405 1.00 89.56 95 LEU A N 1
ATOM 760 C CA . LEU A 1 95 ? 0.233 -8.077 9.814 1.00 89.56 95 LEU A CA 1
ATOM 761 C C . LEU A 1 95 ? -0.008 -6.715 10.481 1.00 89.56 95 LEU A C 1
ATOM 763 O O . LEU A 1 95 ? -0.933 -6.559 11.278 1.00 89.56 95 LEU A O 1
ATOM 767 N N . SER A 1 96 ? 0.815 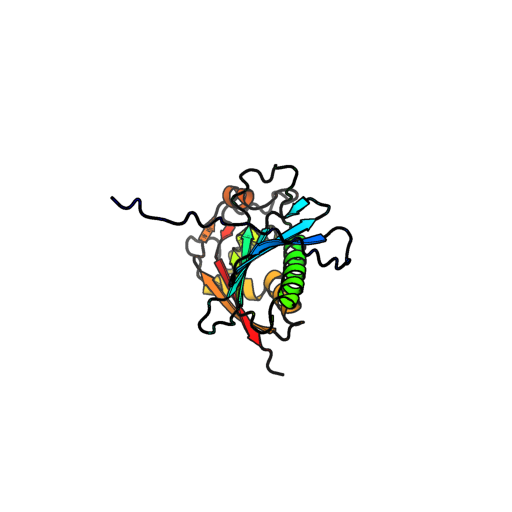-5.715 10.158 1.00 89.88 96 SER A N 1
ATOM 768 C CA . SER A 1 96 ? 0.651 -4.356 10.681 1.00 89.88 96 SER A CA 1
ATOM 769 C C . SER A 1 96 ? -0.641 -3.711 10.193 1.00 89.88 96 SER A C 1
ATOM 771 O O . SER A 1 96 ? -1.319 -3.062 10.988 1.00 89.88 96 SER A O 1
ATOM 773 N N . LEU A 1 97 ? -0.998 -3.901 8.920 1.00 92.44 97 LEU A N 1
ATOM 774 C CA . LEU A 1 97 ? -2.240 -3.384 8.356 1.00 92.44 97 LEU A CA 1
ATOM 775 C C . LEU A 1 97 ? -3.458 -3.989 9.067 1.00 92.44 97 LEU A C 1
ATOM 777 O O . LEU A 1 97 ? -4.304 -3.234 9.540 1.00 92.44 97 LEU A O 1
ATOM 781 N N . ASP A 1 98 ? -3.495 -5.310 9.262 1.00 92.38 98 ASP A N 1
ATOM 782 C CA . ASP A 1 98 ? -4.560 -5.987 10.019 1.00 92.38 98 ASP A CA 1
ATOM 783 C C . ASP A 1 98 ? -4.700 -5.428 11.449 1.00 92.38 98 ASP A C 1
ATOM 785 O O . ASP A 1 98 ? -5.792 -5.057 11.890 1.00 92.38 98 ASP A O 1
ATOM 789 N N . LEU A 1 99 ? -3.584 -5.278 12.172 1.00 90.88 99 LEU A N 1
ATOM 790 C CA . LEU A 1 99 ? -3.585 -4.707 13.523 1.00 90.88 99 LEU A CA 1
ATOM 791 C C . LEU A 1 99 ? -4.076 -3.255 13.550 1.00 90.88 99 LEU A C 1
ATOM 793 O O . LEU A 1 99 ? -4.798 -2.861 14.476 1.00 90.88 99 LEU A O 1
ATOM 797 N N . VAL A 1 100 ? -3.694 -2.452 12.558 1.00 92.31 100 VAL A N 1
ATOM 798 C CA . VAL A 1 100 ? -4.130 -1.058 12.442 1.00 92.31 100 VAL A CA 1
ATOM 799 C C . VAL A 1 100 ? -5.615 -0.983 12.125 1.00 92.31 100 VAL A C 1
ATOM 801 O O . VAL A 1 100 ? -6.312 -0.241 12.809 1.00 92.31 100 VAL A O 1
ATOM 804 N N . LEU A 1 101 ? -6.128 -1.783 11.188 1.00 92.81 101 LEU A N 1
ATOM 805 C CA . LEU A 1 101 ? -7.559 -1.841 10.874 1.00 92.81 101 LEU A CA 1
ATOM 806 C C . LEU A 1 101 ? -8.376 -2.262 12.107 1.00 92.81 101 LEU A C 1
ATOM 808 O O . LEU A 1 101 ? -9.327 -1.577 12.487 1.00 92.81 101 LEU A O 1
ATOM 812 N N . LYS A 1 102 ? -7.945 -3.302 12.832 1.00 91.12 102 LYS A N 1
ATOM 813 C CA . LYS A 1 102 ? -8.568 -3.722 14.104 1.00 91.12 102 LYS A CA 1
ATOM 814 C C . LYS A 1 102 ? -8.541 -2.632 15.169 1.00 91.12 102 LYS A C 1
ATOM 816 O O . LYS A 1 102 ? -9.482 -2.508 15.952 1.00 91.12 102 LYS A O 1
ATOM 821 N N . THR A 1 103 ? -7.464 -1.856 15.231 1.00 89.75 103 THR A N 1
ATOM 822 C CA . THR A 1 103 ? -7.345 -0.742 16.179 1.00 89.75 103 THR A CA 1
ATOM 823 C C . THR A 1 103 ? -8.247 0.419 15.769 1.00 89.75 103 THR A C 1
ATOM 825 O O . THR A 1 103 ? -8.978 0.942 16.606 1.00 89.75 103 THR A O 1
ATOM 828 N N . MET A 1 104 ? -8.269 0.772 14.484 1.00 89.12 104 MET A N 1
ATOM 829 C CA . MET A 1 104 ? -9.143 1.799 13.920 1.00 89.12 104 MET A CA 1
ATOM 830 C C . MET A 1 104 ? -10.620 1.470 14.131 1.00 89.12 104 MET A C 1
ATOM 832 O O . MET A 1 104 ? -11.378 2.367 14.469 1.00 89.12 104 MET A O 1
ATOM 836 N N . ALA A 1 105 ? -11.030 0.205 14.020 1.00 90.00 105 ALA A N 1
ATOM 837 C CA . ALA A 1 105 ? -12.415 -0.216 14.251 1.00 90.00 105 ALA A CA 1
ATOM 838 C C . ALA A 1 105 ? -12.915 0.023 15.693 1.00 90.00 105 ALA A C 1
ATOM 840 O O . ALA A 1 105 ? -14.119 0.040 15.933 1.00 90.00 105 ALA A O 1
ATOM 841 N N . LYS A 1 106 ? -12.012 0.222 16.667 1.00 87.69 106 LYS A N 1
ATOM 842 C CA . LYS A 1 106 ? -12.375 0.620 18.044 1.00 87.69 106 LYS A CA 1
ATOM 843 C C . LYS A 1 106 ? -12.684 2.111 18.158 1.00 87.69 106 LYS A C 1
ATOM 845 O O . LYS A 1 106 ? -13.375 2.535 19.077 1.00 87.69 106 LYS A O 1
ATOM 850 N N . ASP A 1 107 ? -12.123 2.890 17.243 1.00 83.31 107 ASP A N 1
ATOM 851 C CA . ASP A 1 107 ? -12.125 4.347 17.246 1.00 83.31 107 ASP A CA 1
ATOM 852 C C . ASP A 1 107 ? -13.097 4.947 16.225 1.00 83.31 107 ASP A C 1
ATOM 854 O O . ASP A 1 107 ? -13.543 6.085 16.378 1.00 83.31 107 ASP A O 1
ATOM 858 N N . TYR A 1 108 ? -13.376 4.198 15.163 1.00 85.81 108 TYR A N 1
ATOM 859 C CA . TYR A 1 108 ? -14.085 4.635 13.977 1.00 85.81 108 TYR A CA 1
ATOM 860 C C . TYR A 1 108 ? -15.045 3.551 13.491 1.00 85.81 108 TYR A C 1
ATOM 862 O O . TYR A 1 108 ? -14.774 2.358 13.614 1.00 85.81 108 TYR A O 1
ATOM 870 N N . ASP A 1 109 ? -16.123 3.974 12.832 1.00 89.12 109 ASP A N 1
ATOM 871 C CA . ASP A 1 109 ? -16.883 3.085 11.958 1.00 89.12 109 ASP A CA 1
ATOM 872 C C . ASP A 1 109 ? -16.054 2.814 10.696 1.00 89.12 109 ASP A C 1
ATOM 874 O O . ASP A 1 109 ? -16.051 3.596 9.740 1.00 89.12 109 ASP A O 1
ATOM 878 N N . ILE A 1 110 ? -15.313 1.708 10.731 1.00 89.81 110 ILE A N 1
ATOM 879 C CA . ILE A 1 110 ? -14.399 1.290 9.667 1.00 89.81 110 ILE A CA 1
ATOM 880 C C . ILE A 1 110 ? -15.115 0.997 8.345 1.00 89.81 110 ILE A C 1
ATOM 882 O O . ILE A 1 110 ? -14.471 1.027 7.303 1.00 89.81 110 ILE A O 1
ATOM 886 N N . SER A 1 111 ? -16.445 0.827 8.342 1.00 89.06 111 SER A N 1
ATOM 887 C CA . SER A 1 111 ? -17.220 0.732 7.096 1.00 89.06 111 SER A CA 1
ATOM 888 C C . SER A 1 111 ? -17.192 2.029 6.269 1.00 89.06 111 SER A C 1
ATOM 890 O O . SER A 1 111 ? -17.598 2.026 5.107 1.00 89.06 111 SER A O 1
ATOM 892 N N . ASN A 1 112 ? -16.702 3.131 6.850 1.00 90.75 112 ASN A N 1
ATOM 893 C CA . ASN A 1 112 ? -16.449 4.399 6.163 1.00 90.75 112 ASN A CA 1
ATOM 894 C C . ASN A 1 112 ? -14.990 4.545 5.686 1.00 90.75 112 ASN A C 1
ATOM 896 O O . ASN A 1 112 ? -14.599 5.628 5.248 1.00 90.75 112 ASN A O 1
ATOM 900 N N . LEU A 1 113 ? -14.168 3.490 5.768 1.00 94.31 113 LEU A N 1
ATOM 901 C CA . LEU A 1 113 ? -12.850 3.463 5.137 1.00 94.31 113 LEU A CA 1
ATOM 902 C C . LEU A 1 113 ? -13.019 3.521 3.619 1.00 94.31 113 LEU A C 1
ATOM 904 O O . LEU A 1 113 ? -13.506 2.584 2.994 1.00 94.31 113 LEU A O 1
ATOM 908 N N . HIS A 1 114 ? -12.623 4.650 3.042 1.00 94.50 114 HIS A N 1
ATOM 909 C CA . HIS A 1 114 ? -12.828 4.963 1.636 1.00 94.50 114 HIS A CA 1
ATOM 910 C C . HIS A 1 114 ? -11.627 4.591 0.773 1.00 94.50 114 HIS A C 1
ATOM 912 O O . HIS A 1 114 ? -11.795 4.201 -0.378 1.00 94.50 114 HIS A O 1
ATOM 918 N N . SER A 1 115 ? -10.412 4.731 1.302 1.00 95.31 115 SER A N 1
ATOM 919 C CA . SER A 1 115 ? -9.201 4.467 0.532 1.00 95.31 115 SER A CA 1
ATOM 920 C C . SER A 1 115 ? -8.047 4.030 1.418 1.00 95.31 115 SER A C 1
ATOM 922 O O . SER A 1 115 ? -7.863 4.562 2.516 1.00 95.31 115 SER A O 1
ATOM 924 N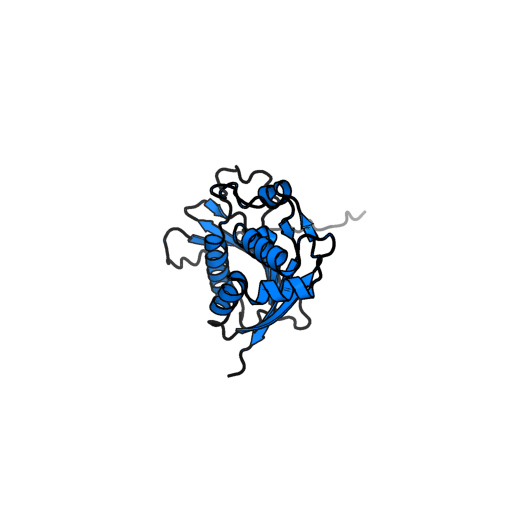 N . ILE A 1 116 ? -7.231 3.124 0.883 1.00 96.81 116 ILE A N 1
ATOM 925 C CA . ILE A 1 116 ? -5.892 2.816 1.389 1.00 96.81 116 ILE A CA 1
ATOM 926 C C . ILE A 1 116 ? -4.875 3.364 0.385 1.00 96.81 116 ILE A C 1
ATOM 928 O O . ILE A 1 116 ? -4.915 3.014 -0.791 1.00 96.81 116 ILE A O 1
ATOM 932 N N . GLU A 1 117 ? -3.994 4.250 0.836 1.00 96.19 117 GLU A N 1
ATOM 933 C CA . GLU A 1 117 ? -2.915 4.847 0.049 1.00 96.19 117 GLU A CA 1
ATOM 934 C C . GLU A 1 117 ? -1.567 4.269 0.492 1.00 96.19 117 GLU A C 1
ATOM 936 O O . GLU A 1 117 ? -1.259 4.258 1.685 1.00 96.19 117 GLU A O 1
ATOM 941 N N . PHE A 1 118 ? -0.733 3.855 -0.457 1.00 94.56 118 PHE A N 1
ATOM 942 C CA . PHE A 1 118 ? 0.631 3.386 -0.204 1.00 94.56 118 PHE A CA 1
ATOM 943 C C . PHE A 1 118 ? 1.542 3.751 -1.378 1.00 94.56 118 PHE A C 1
ATOM 945 O O . PHE A 1 118 ? 1.065 4.052 -2.473 1.00 94.56 118 PHE A O 1
ATOM 952 N N . GLU A 1 119 ? 2.854 3.753 -1.167 1.00 93.56 119 GLU A N 1
ATOM 953 C CA . GLU A 1 119 ? 3.816 3.837 -2.265 1.00 93.56 119 GLU A CA 1
ATOM 954 C C . GLU A 1 119 ? 4.408 2.447 -2.534 1.00 93.56 119 GLU A C 1
ATOM 956 O O . GLU A 1 119 ? 4.793 1.750 -1.598 1.00 93.56 119 GLU A O 1
ATOM 961 N N . ILE A 1 120 ? 4.491 2.022 -3.803 1.00 92.94 120 ILE A N 1
ATOM 962 C CA . ILE A 1 120 ? 4.913 0.646 -4.156 1.00 92.94 120 ILE A CA 1
ATOM 963 C C . ILE A 1 120 ? 6.266 0.297 -3.529 1.00 92.94 120 ILE A C 1
ATOM 965 O O . ILE A 1 120 ? 6.465 -0.821 -3.063 1.00 92.94 120 ILE A O 1
ATOM 969 N N . ILE A 1 121 ? 7.183 1.265 -3.468 1.00 88.88 121 ILE A N 1
ATOM 970 C CA . ILE A 1 121 ? 8.529 1.070 -2.922 1.00 88.88 121 ILE A CA 1
ATOM 971 C C . ILE A 1 121 ? 8.530 0.654 -1.446 1.00 88.88 121 ILE A C 1
ATOM 973 O O . ILE A 1 121 ? 9.485 0.036 -0.985 1.00 88.88 121 ILE A O 1
ATOM 977 N N . GLU A 1 122 ? 7.463 0.960 -0.710 1.00 87.06 122 GLU A N 1
ATOM 978 C CA . GLU A 1 122 ? 7.310 0.648 0.714 1.00 87.06 122 GLU A CA 1
ATOM 979 C C . GLU A 1 122 ? 6.924 -0.819 0.950 1.00 87.06 122 GLU A C 1
ATOM 981 O O . GLU A 1 122 ? 6.964 -1.289 2.085 1.00 87.06 122 GLU A O 1
ATOM 986 N N . LEU A 1 123 ? 6.590 -1.562 -0.113 1.00 88.00 123 LEU A N 1
ATOM 987 C CA . LEU A 1 123 ? 6.213 -2.976 -0.043 1.00 88.00 123 LEU A CA 1
ATOM 988 C C . LEU A 1 123 ? 7.418 -3.936 0.008 1.00 88.00 123 LEU A C 1
ATOM 990 O O . LEU A 1 123 ? 7.248 -5.157 0.043 1.00 88.00 123 LEU A O 1
ATOM 994 N N . GLY A 1 124 ? 8.651 -3.420 -0.009 1.00 84.44 124 GLY A N 1
ATOM 995 C CA . GLY A 1 124 ? 9.864 -4.231 0.093 1.00 84.44 124 GLY A CA 1
ATOM 996 C C . GLY A 1 124 ? 9.984 -5.271 -1.020 1.00 84.44 124 GLY A C 1
ATOM 997 O O . GLY A 1 124 ? 10.055 -4.925 -2.195 1.00 84.44 124 GLY A O 1
ATOM 998 N N . ARG A 1 125 ? 10.037 -6.560 -0.668 1.00 84.94 125 ARG A N 1
ATOM 999 C CA . ARG A 1 125 ? 10.194 -7.650 -1.648 1.00 84.94 125 ARG A CA 1
ATOM 1000 C C . ARG A 1 125 ? 9.086 -7.653 -2.704 1.00 84.94 125 ARG A C 1
ATOM 1002 O O . ARG A 1 125 ? 9.371 -7.911 -3.871 1.00 84.94 125 ARG A O 1
ATOM 1009 N N . GLU A 1 126 ? 7.862 -7.325 -2.312 1.00 89.19 126 GLU A N 1
ATOM 1010 C CA . GLU A 1 126 ? 6.711 -7.313 -3.216 1.00 89.19 126 GLU A CA 1
ATOM 1011 C C . GLU A 1 126 ? 6.845 -6.234 -4.303 1.00 89.19 126 GLU A C 1
ATOM 1013 O O . GLU A 1 126 ? 6.500 -6.466 -5.458 1.00 89.19 126 GLU A O 1
ATOM 1018 N N . CYS A 1 127 ? 7.486 -5.098 -4.001 1.00 91.25 127 CYS A N 1
ATOM 1019 C CA . CYS A 1 127 ? 7.849 -4.095 -5.011 1.00 91.25 127 CYS A CA 1
ATOM 1020 C C . CYS A 1 127 ? 8.707 -4.695 -6.136 1.00 91.25 127 CYS A C 1
ATOM 1022 O O . CYS A 1 127 ? 8.518 -4.376 -7.313 1.00 91.25 127 CYS A O 1
ATOM 1024 N N . LEU A 1 128 ? 9.649 -5.578 -5.794 1.00 89.81 128 LEU A N 1
ATOM 1025 C CA . LEU A 1 128 ? 10.541 -6.213 -6.765 1.00 89.81 128 LEU A CA 1
ATOM 1026 C C . LEU A 1 128 ? 9.806 -7.251 -7.615 1.00 89.81 128 LEU A C 1
ATOM 1028 O O . LEU A 1 128 ? 10.108 -7.380 -8.801 1.00 89.81 128 LEU A O 1
ATOM 1032 N N . ILE A 1 129 ? 8.832 -7.953 -7.031 1.00 91.12 129 ILE A N 1
ATOM 1033 C CA . ILE A 1 129 ? 7.954 -8.886 -7.749 1.00 91.12 129 ILE A CA 1
ATOM 1034 C C . ILE A 1 129 ? 7.088 -8.107 -8.744 1.00 91.12 129 ILE A C 1
ATOM 1036 O O . ILE A 1 129 ? 7.174 -8.363 -9.943 1.00 91.12 129 ILE A O 1
ATOM 1040 N N . ILE A 1 130 ? 6.393 -7.062 -8.284 1.00 93.88 130 ILE A N 1
ATOM 1041 C CA . ILE A 1 130 ? 5.600 -6.158 -9.134 1.00 93.88 130 ILE A CA 1
ATOM 1042 C C . ILE A 1 130 ? 6.464 -5.557 -10.255 1.00 93.88 130 ILE A C 1
ATOM 1044 O O . ILE A 1 130 ? 6.060 -5.532 -11.417 1.00 93.88 130 ILE A O 1
ATOM 1048 N N . THR A 1 131 ? 7.688 -5.120 -9.938 1.00 93.81 131 THR A N 1
ATOM 1049 C CA . THR A 1 131 ? 8.657 -4.611 -10.927 1.00 93.81 131 THR A CA 1
ATOM 1050 C C . THR A 1 131 ? 8.996 -5.661 -11.978 1.00 93.81 131 THR A C 1
ATOM 1052 O O . THR A 1 131 ? 9.018 -5.357 -13.172 1.00 93.81 131 THR A O 1
ATOM 1055 N N . LYS A 1 132 ? 9.287 -6.892 -11.553 1.00 92.19 132 LYS A N 1
ATOM 1056 C CA . LYS A 1 132 ? 9.632 -7.995 -12.450 1.00 92.19 132 LYS A CA 1
ATOM 1057 C C . LYS A 1 132 ? 8.464 -8.339 -13.370 1.00 92.19 132 LYS A C 1
ATOM 1059 O O . LYS A 1 132 ? 8.680 -8.501 -14.571 1.00 92.19 132 LYS A O 1
ATOM 1064 N N . ASP A 1 133 ? 7.257 -8.422 -12.827 1.00 93.50 133 ASP A N 1
ATOM 1065 C CA . ASP A 1 133 ? 6.060 -8.782 -13.583 1.00 93.50 133 ASP A CA 1
ATOM 1066 C C . ASP A 1 133 ? 5.677 -7.692 -14.580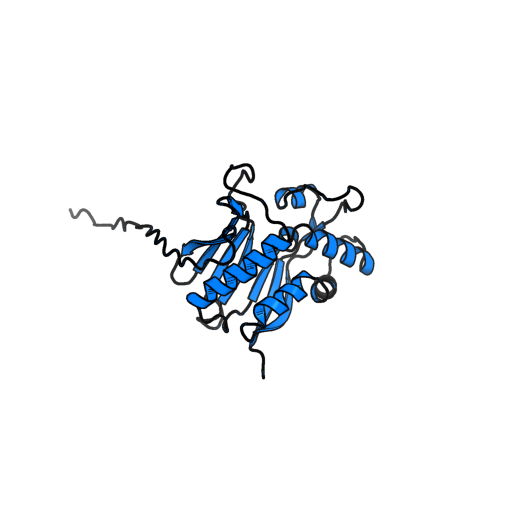 1.00 93.50 133 ASP A C 1
ATOM 1068 O O . ASP A 1 133 ? 5.421 -7.995 -15.745 1.00 93.50 133 ASP A O 1
ATOM 1072 N N . TYR A 1 134 ? 5.770 -6.421 -14.180 1.00 94.94 134 TYR A N 1
ATOM 1073 C CA . TYR A 1 134 ? 5.617 -5.300 -15.103 1.00 94.94 134 TYR A CA 1
ATOM 1074 C C . TYR A 1 134 ? 6.617 -5.386 -16.255 1.00 94.94 134 TYR A C 1
ATOM 1076 O O . TYR A 1 134 ? 6.227 -5.383 -17.421 1.00 94.94 134 TYR A O 1
ATOM 1084 N N . LYS A 1 135 ? 7.912 -5.530 -15.949 1.00 92.06 135 LYS A N 1
ATOM 1085 C CA . LYS A 1 135 ? 8.964 -5.588 -16.972 1.00 92.06 135 LYS A CA 1
ATOM 1086 C C . LYS A 1 135 ? 8.819 -6.780 -17.909 1.00 92.06 135 LYS A C 1
ATOM 1088 O O . LYS A 1 135 ? 9.165 -6.679 -19.082 1.00 92.06 135 LYS A O 1
ATOM 1093 N N . LYS A 1 136 ? 8.311 -7.904 -17.407 1.00 92.25 136 LYS A N 1
ATOM 1094 C CA . LYS A 1 136 ? 8.053 -9.097 -18.216 1.00 92.25 136 LYS A CA 1
ATOM 1095 C C . LYS A 1 136 ? 6.980 -8.849 -19.281 1.00 92.25 136 LYS A C 1
ATOM 1097 O O . LYS A 1 136 ? 7.074 -9.435 -20.354 1.00 92.25 136 LYS A O 1
ATOM 1102 N N . VAL A 1 137 ? 5.977 -8.022 -18.982 1.00 94.25 137 VAL A N 1
ATOM 1103 C CA . VAL A 1 137 ? 4.840 -7.757 -19.880 1.00 94.25 137 VAL A CA 1
ATOM 1104 C C . VAL A 1 137 ? 5.084 -6.528 -20.759 1.00 94.25 137 VAL A C 1
ATOM 1106 O O . VAL A 1 137 ? 4.863 -6.592 -21.964 1.00 94.25 137 VAL A O 1
ATOM 1109 N N . TYR A 1 138 ? 5.580 -5.437 -20.173 1.00 93.81 138 TYR A N 1
ATOM 1110 C CA . TYR A 1 138 ? 5.654 -4.115 -20.810 1.00 93.81 138 TYR A CA 1
ATOM 1111 C C . TYR A 1 138 ? 7.090 -3.633 -21.080 1.00 93.81 138 TYR A C 1
ATOM 1113 O O . TYR A 1 138 ? 7.296 -2.602 -21.719 1.00 93.81 138 TYR A O 1
ATOM 1121 N N . GLY A 1 139 ? 8.103 -4.374 -20.622 1.00 89.44 139 GLY A N 1
ATOM 1122 C CA . GLY A 1 139 ? 9.511 -3.996 -20.750 1.00 89.44 139 GLY A CA 1
ATOM 1123 C C . GLY A 1 139 ? 9.971 -2.954 -19.724 1.00 89.44 139 GLY A C 1
ATOM 1124 O O . GLY A 1 139 ? 9.274 -2.613 -18.770 1.00 89.44 139 GLY A O 1
ATOM 1125 N N . ASP A 1 140 ? 11.194 -2.455 -19.899 1.00 86.56 140 ASP A N 1
ATOM 1126 C CA . ASP A 1 140 ? 11.853 -1.494 -19.005 1.00 86.56 140 ASP A CA 1
ATOM 1127 C C . ASP A 1 140 ? 12.120 -0.138 -19.678 1.00 86.56 140 ASP A C 1
ATOM 1129 O O . ASP A 1 140 ? 13.126 0.532 -19.406 1.00 86.56 140 ASP A O 1
ATOM 1133 N N . GLY A 1 141 ? 11.187 0.269 -20.545 1.00 83.19 141 GLY A N 1
ATOM 1134 C CA . GLY A 1 141 ? 11.179 1.564 -21.221 1.00 83.19 141 GLY A CA 1
ATOM 1135 C C . GLY A 1 141 ? 11.214 2.763 -20.263 1.00 83.19 141 GLY A C 1
ATOM 1136 O O . GLY A 1 141 ? 11.265 2.637 -19.040 1.00 83.19 141 GLY A O 1
ATOM 1137 N N . ASN A 1 142 ? 11.252 3.971 -20.821 1.00 76.25 142 ASN A N 1
ATOM 1138 C CA . ASN A 1 142 ? 11.370 5.191 -20.011 1.00 76.25 142 ASN A CA 1
ATOM 1139 C C . ASN A 1 142 ? 10.023 5.733 -19.521 1.00 76.25 142 ASN A C 1
ATOM 1141 O O . ASN A 1 142 ? 10.005 6.474 -18.543 1.00 76.25 142 ASN A O 1
ATOM 1145 N N . ASN A 1 143 ? 8.924 5.336 -20.161 1.00 85.94 143 ASN A N 1
ATOM 1146 C CA . ASN A 1 143 ? 7.577 5.731 -19.774 1.00 85.94 143 ASN A CA 1
ATOM 1147 C C . ASN A 1 143 ? 6.867 4.521 -19.170 1.00 85.94 143 ASN A C 1
ATOM 1149 O O . ASN A 1 143 ? 6.959 3.418 -19.712 1.00 85.94 143 ASN A O 1
ATOM 1153 N N . ILE A 1 144 ? 6.190 4.737 -18.045 1.00 91.44 144 ILE A N 1
ATOM 1154 C CA . ILE A 1 144 ? 5.307 3.753 -17.426 1.00 91.44 144 ILE A CA 1
ATOM 1155 C C . ILE A 1 144 ? 3.896 4.302 -17.538 1.00 91.44 144 ILE A C 1
ATOM 1157 O O . ILE A 1 144 ? 3.609 5.375 -17.009 1.00 91.44 144 ILE A O 1
ATOM 1161 N N . GLU A 1 145 ? 3.028 3.568 -18.222 1.00 93.06 145 GLU A N 1
ATOM 1162 C CA . GLU A 1 145 ? 1.618 3.920 -18.305 1.00 93.06 145 GLU A CA 1
ATOM 1163 C C . GLU A 1 145 ? 0.912 3.480 -17.018 1.00 93.06 145 GLU A C 1
ATOM 1165 O O . GLU A 1 145 ? 1.118 2.375 -16.505 1.00 93.06 145 GLU A O 1
ATOM 1170 N N . GLY A 1 146 ? 0.070 4.356 -16.466 1.00 93.00 146 GLY A N 1
ATOM 1171 C CA . GLY A 1 146 ? -0.657 4.061 -15.229 1.00 93.00 146 GLY A CA 1
ATOM 1172 C C . GLY A 1 146 ? -1.573 2.843 -15.370 1.00 93.00 146 GLY A C 1
ATOM 1173 O O . GLY A 1 146 ? -1.643 2.022 -14.459 1.00 93.00 146 GLY A O 1
ATOM 1174 N N . GLU A 1 147 ? -2.226 2.690 -16.526 1.00 95.19 147 GLU A N 1
ATOM 1175 C CA . GLU A 1 147 ? -3.122 1.563 -16.821 1.00 95.19 147 GLU A CA 1
ATOM 1176 C C . GLU A 1 147 ? -2.384 0.215 -16.825 1.00 95.19 147 GLU A C 1
ATOM 1178 O O . GLU A 1 147 ? -2.871 -0.759 -16.242 1.00 95.19 147 GLU A O 1
ATOM 1183 N N . ASP A 1 148 ? -1.174 0.179 -17.387 1.00 95.38 148 ASP A N 1
ATOM 1184 C CA . ASP A 1 148 ? -0.321 -1.012 -17.422 1.00 95.38 148 ASP A CA 1
ATOM 1185 C C . ASP A 1 148 ? 0.067 -1.452 -16.007 1.00 95.38 148 ASP A C 1
ATOM 1187 O O . ASP A 1 148 ? 0.000 -2.637 -15.662 1.00 95.38 148 ASP A O 1
ATOM 1191 N N . LEU A 1 149 ? 0.419 -0.490 -15.150 1.00 96.19 149 LEU A N 1
ATOM 1192 C CA . LEU A 1 149 ? 0.750 -0.762 -13.755 1.00 96.19 149 LEU A CA 1
ATOM 1193 C C . LEU A 1 149 ? -0.481 -1.189 -12.943 1.00 96.19 149 LEU A C 1
ATOM 1195 O O . LEU A 1 149 ? -0.389 -2.124 -12.148 1.00 96.19 149 LEU A O 1
ATOM 1199 N N . ILE A 1 150 ? -1.649 -0.583 -13.178 1.00 97.44 150 ILE A N 1
ATOM 1200 C CA . ILE A 1 150 ? -2.918 -1.025 -12.574 1.00 97.44 150 ILE A CA 1
ATOM 1201 C C . ILE A 1 150 ? -3.208 -2.485 -12.945 1.00 97.44 150 ILE A C 1
ATOM 1203 O O . ILE A 1 150 ? -3.637 -3.258 -12.085 1.00 97.44 150 ILE A O 1
ATOM 1207 N N . HIS A 1 151 ? -2.959 -2.887 -14.196 1.00 96.12 151 HIS A N 1
ATOM 1208 C CA . HIS A 1 151 ? -3.139 -4.272 -14.630 1.00 96.12 151 HIS A CA 1
ATOM 1209 C C . HIS A 1 151 ? -2.256 -5.248 -13.836 1.00 96.12 151 HIS A C 1
ATOM 1211 O O . HIS A 1 151 ? -2.751 -6.291 -13.405 1.00 96.12 151 HIS A O 1
ATOM 1217 N N . ILE A 1 152 ? -0.988 -4.904 -13.582 1.00 97.19 152 ILE A N 1
ATOM 1218 C CA . ILE A 1 152 ? -0.096 -5.722 -12.742 1.00 97.19 152 ILE A CA 1
ATOM 1219 C C . ILE A 1 152 ? -0.587 -5.756 -11.292 1.00 97.19 152 ILE A C 1
ATOM 1221 O O . ILE A 1 152 ? -0.746 -6.834 -10.725 1.00 97.19 152 ILE A O 1
ATOM 1225 N N . LEU A 1 153 ? -0.892 -4.594 -10.707 1.00 96.81 153 LEU A N 1
ATOM 1226 C CA . LEU A 1 153 ? -1.324 -4.482 -9.310 1.00 96.81 153 LEU A CA 1
ATOM 1227 C C . LEU A 1 153 ? -2.597 -5.285 -9.027 1.00 96.81 153 LEU A C 1
ATOM 1229 O O . LEU A 1 153 ? -2.690 -5.942 -7.998 1.00 96.81 153 LEU A O 1
ATOM 1233 N N . LYS A 1 154 ? -3.570 -5.300 -9.947 1.00 95.81 154 LYS A N 1
ATOM 1234 C CA . LYS A 1 154 ? -4.814 -6.078 -9.787 1.00 95.81 154 LYS A CA 1
ATOM 1235 C C . LYS A 1 154 ? -4.582 -7.577 -9.549 1.00 95.81 154 LYS A C 1
ATOM 1237 O O . LYS A 1 154 ? -5.473 -8.223 -8.993 1.00 95.81 154 LYS A O 1
ATOM 1242 N N . HIS A 1 155 ? -3.423 -8.093 -9.955 1.00 94.50 155 HIS A N 1
ATOM 1243 C CA . HIS A 1 155 ? -3.022 -9.492 -9.832 1.00 94.50 155 HIS A CA 1
ATOM 1244 C C . HIS A 1 155 ? -1.886 -9.713 -8.823 1.00 94.50 155 HIS A C 1
ATOM 1246 O O . HIS A 1 155 ? -1.379 -10.827 -8.746 1.00 94.50 155 HIS A O 1
ATOM 1252 N N . SER A 1 156 ? -1.470 -8.683 -8.077 1.00 94.88 156 SER A N 1
ATOM 1253 C CA . SER A 1 156 ? -0.403 -8.815 -7.085 1.00 94.88 156 SER A CA 1
ATOM 1254 C C . SER A 1 156 ? -0.917 -9.430 -5.782 1.00 94.88 156 SER A C 1
ATOM 1256 O O . SER A 1 156 ? -2.092 -9.264 -5.424 1.00 94.88 156 SER A O 1
ATOM 1258 N N . ASP A 1 157 ? -0.015 -10.066 -5.034 1.00 94.19 157 ASP A N 1
ATOM 1259 C CA . ASP A 1 157 ? -0.332 -10.658 -3.731 1.00 94.19 157 ASP A CA 1
ATOM 1260 C C . ASP A 1 157 ? -0.810 -9.566 -2.766 1.00 94.19 157 ASP A C 1
ATOM 1262 O O . ASP A 1 157 ? -1.804 -9.743 -2.066 1.00 94.19 157 ASP A O 1
ATOM 1266 N N . PHE A 1 158 ? -0.225 -8.366 -2.849 1.00 93.44 158 PHE A N 1
ATOM 1267 C CA . PHE A 1 158 ? -0.647 -7.234 -2.016 1.00 93.44 158 PHE A CA 1
ATOM 1268 C C . PHE A 1 158 ? -2.118 -6.842 -2.146 1.00 93.44 158 PHE A C 1
ATOM 1270 O O . PHE A 1 158 ? -2.788 -6.583 -1.145 1.00 93.44 158 PHE A O 1
ATOM 1277 N N . ILE A 1 159 ? -2.656 -6.807 -3.366 1.00 96.06 159 ILE A N 1
ATOM 1278 C CA . ILE A 1 159 ? -4.074 -6.494 -3.558 1.00 96.06 159 ILE A CA 1
ATOM 1279 C C . ILE A 1 159 ? -4.955 -7.656 -3.095 1.00 96.06 159 ILE A C 1
ATOM 1281 O O . ILE A 1 159 ? -6.060 -7.412 -2.603 1.00 96.06 159 ILE A O 1
ATOM 1285 N N . SER A 1 160 ? -4.489 -8.900 -3.229 1.00 96.31 160 SER A N 1
ATOM 1286 C CA . SER A 1 160 ? -5.177 -10.067 -2.669 1.00 96.31 160 SER A CA 1
ATOM 1287 C C . SER A 1 160 ? -5.265 -9.981 -1.142 1.00 96.31 160 SER A C 1
ATOM 1289 O O . SER A 1 160 ? -6.360 -10.081 -0.588 1.00 96.31 160 SER A O 1
ATOM 1291 N N . ASP A 1 161 ? -4.151 -9.680 -0.476 1.00 95.94 161 ASP A N 1
ATOM 1292 C CA . ASP A 1 161 ? -4.076 -9.562 0.981 1.00 95.94 161 ASP A CA 1
ATOM 1293 C C . ASP A 1 161 ? -4.939 -8.402 1.503 1.00 95.94 161 ASP A C 1
ATOM 1295 O O . ASP A 1 161 ? -5.668 -8.557 2.485 1.00 95.94 161 ASP A O 1
ATOM 1299 N N . ILE A 1 162 ? -4.943 -7.248 0.817 1.00 95.62 162 ILE A N 1
ATOM 1300 C CA . ILE A 1 162 ? -5.854 -6.141 1.156 1.00 95.62 162 ILE A CA 1
ATOM 1301 C C . ILE A 1 162 ? -7.309 -6.602 1.080 1.00 95.62 162 ILE A C 1
ATOM 1303 O O . ILE A 1 162 ? -8.072 -6.323 2.005 1.00 95.62 162 ILE A O 1
ATOM 1307 N N . LYS A 1 163 ? -7.709 -7.287 -0.003 1.00 96.38 163 LYS A N 1
ATOM 1308 C CA . LYS A 1 163 ? -9.091 -7.766 -0.179 1.00 96.38 163 LYS A CA 1
ATOM 1309 C C . LYS A 1 163 ? -9.511 -8.676 0.970 1.00 96.38 163 LYS A C 1
ATOM 1311 O O . LYS A 1 163 ? -10.612 -8.502 1.487 1.00 96.38 163 LYS A O 1
ATOM 1316 N N . GLU A 1 164 ? -8.646 -9.598 1.383 1.00 95.62 164 GLU A N 1
ATOM 1317 C CA . GLU A 1 164 ? -8.915 -10.492 2.511 1.00 95.62 164 GLU A CA 1
ATOM 1318 C C . GLU A 1 164 ? -9.120 -9.708 3.816 1.00 95.62 164 GLU A C 1
ATOM 1320 O O . GLU A 1 164 ? -10.113 -9.911 4.518 1.00 95.62 164 GLU A O 1
ATOM 1325 N N . GLN A 1 165 ? -8.233 -8.756 4.113 1.00 94.56 165 GLN A N 1
ATOM 1326 C CA . GLN A 1 165 ? -8.290 -7.984 5.355 1.00 94.56 165 GLN A CA 1
ATOM 1327 C C . GLN A 1 165 ? -9.523 -7.084 5.453 1.00 94.56 165 GLN A C 1
ATOM 1329 O O . GLN A 1 165 ? -10.133 -6.976 6.519 1.00 94.56 165 GLN A O 1
ATOM 1334 N N . ILE A 1 166 ? -9.908 -6.428 4.357 1.00 95.06 166 ILE A N 1
ATOM 1335 C CA . ILE A 1 166 ? -11.046 -5.500 4.369 1.00 95.06 166 ILE A CA 1
ATOM 1336 C C . ILE A 1 166 ? -12.401 -6.224 4.317 1.00 95.06 166 ILE A C 1
ATOM 1338 O O . ILE A 1 166 ? -13.395 -5.676 4.798 1.00 95.06 166 ILE A O 1
ATOM 1342 N N . ALA A 1 167 ? -12.455 -7.452 3.785 1.00 94.69 167 ALA A N 1
ATOM 1343 C CA . ALA A 1 167 ? -13.695 -8.221 3.648 1.00 94.69 167 ALA A CA 1
ATOM 1344 C C . ALA A 1 167 ? -14.366 -8.501 5.002 1.00 94.69 167 ALA A C 1
ATOM 1346 O O . ALA A 1 167 ? -15.592 -8.471 5.106 1.00 94.69 167 ALA A O 1
ATOM 1347 N N . VAL A 1 168 ? -13.575 -8.675 6.068 1.00 93.56 168 VAL A N 1
ATOM 1348 C CA . VAL A 1 168 ? -14.064 -8.855 7.450 1.00 93.56 168 VAL A CA 1
ATOM 1349 C C . VAL A 1 168 ? -14.923 -7.671 7.921 1.00 93.56 168 VAL A C 1
ATOM 1351 O O . VAL A 1 168 ? -15.770 -7.820 8.802 1.00 93.56 168 VAL A O 1
ATOM 1354 N N . TYR A 1 169 ? -14.745 -6.500 7.310 1.00 93.19 169 TYR A N 1
ATOM 1355 C CA . TYR A 1 169 ? -15.477 -5.273 7.613 1.00 93.19 169 TYR A CA 1
ATOM 1356 C C . TYR A 1 169 ? -16.613 -4.974 6.623 1.00 93.19 169 TYR A C 1
ATOM 1358 O O . TYR A 1 169 ? -17.171 -3.875 6.648 1.00 93.19 169 TYR A O 1
ATOM 1366 N N . GLY A 1 170 ? -16.960 -5.924 5.746 1.00 94.19 170 GLY A N 1
ATOM 1367 C CA . GLY A 1 170 ? -17.981 -5.733 4.713 1.00 94.19 170 GLY A CA 1
ATOM 1368 C C . GLY A 1 170 ? -17.567 -4.706 3.657 1.00 94.19 170 GLY A C 1
ATOM 1369 O O . GLY A 1 170 ? -18.407 -3.956 3.158 1.00 94.19 170 GLY A O 1
ATOM 1370 N N . LEU A 1 171 ? -16.269 -4.624 3.358 1.00 95.94 171 LEU A N 1
ATOM 1371 C CA . LEU A 1 171 ? -15.710 -3.753 2.329 1.00 95.94 171 LEU A CA 1
ATOM 1372 C C . LEU A 1 171 ? -15.172 -4.580 1.163 1.00 95.94 171 LEU A C 1
ATOM 1374 O O . LEU A 1 171 ? -14.663 -5.683 1.340 1.00 95.94 171 LEU A O 1
ATOM 1378 N N . THR A 1 172 ? -15.231 -4.004 -0.032 1.00 96.88 172 THR A N 1
ATOM 1379 C CA . THR A 1 172 ? -14.627 -4.553 -1.248 1.00 96.88 172 THR A CA 1
ATOM 1380 C C . THR A 1 172 ? -13.791 -3.490 -1.946 1.00 96.88 172 THR A C 1
ATOM 1382 O O . THR A 1 172 ? -14.017 -2.287 -1.787 1.00 96.88 172 THR A O 1
ATOM 1385 N N . VAL A 1 173 ? -12.813 -3.930 -2.740 1.00 97.06 173 VAL A N 1
ATOM 1386 C CA . VAL A 1 173 ? -12.056 -3.033 -3.618 1.00 97.06 173 VAL A CA 1
ATOM 1387 C C . VAL A 1 173 ? -12.964 -2.598 -4.765 1.00 97.06 173 VAL A C 1
ATOM 1389 O O . VAL A 1 173 ? -13.433 -3.429 -5.541 1.00 97.06 173 VAL A O 1
ATOM 1392 N N . LYS A 1 174 ? -13.1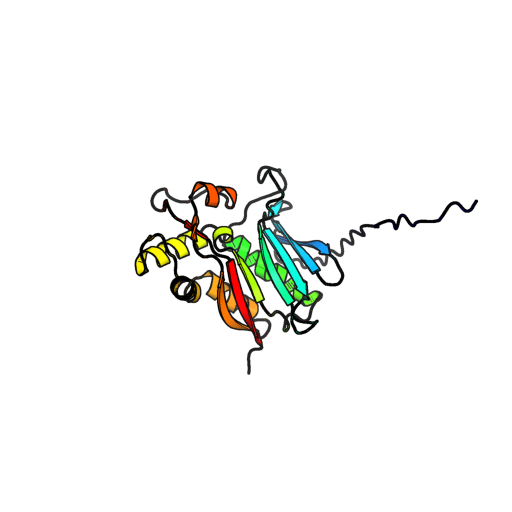97 -1.290 -4.871 1.00 96.56 174 LYS A N 1
ATOM 1393 C CA . LYS A 1 174 ? -13.946 -0.666 -5.964 1.00 96.56 174 LYS A CA 1
ATOM 1394 C C . LYS A 1 174 ? -13.057 -0.446 -7.181 1.00 96.56 174 LYS A C 1
ATOM 1396 O O . LYS A 1 174 ? -13.443 -0.802 -8.289 1.00 96.56 174 LYS A O 1
ATOM 1401 N N . ASP A 1 175 ? -11.900 0.176 -6.969 1.00 97.06 175 ASP A N 1
ATOM 1402 C CA . ASP A 1 175 ? -10.951 0.497 -8.033 1.00 97.06 175 ASP A CA 1
ATOM 1403 C C . ASP A 1 175 ? -9.537 0.712 -7.478 1.00 97.06 175 ASP A C 1
ATOM 1405 O O . ASP A 1 175 ? -9.354 0.916 -6.274 1.00 97.06 175 ASP A O 1
ATOM 1409 N N . ILE A 1 176 ? -8.550 0.671 -8.369 1.00 97.94 176 ILE A N 1
ATOM 1410 C CA . ILE A 1 176 ? -7.147 0.965 -8.086 1.00 97.94 176 ILE A CA 1
ATOM 1411 C C . ILE A 1 176 ? -6.713 2.080 -9.029 1.00 97.94 176 ILE A C 1
ATOM 1413 O O . ILE A 1 176 ? -6.776 1.910 -10.245 1.00 97.94 176 ILE A O 1
ATOM 1417 N N . SER A 1 177 ? -6.228 3.185 -8.472 1.00 97.62 177 SER A N 1
ATOM 1418 C CA . SER A 1 177 ? -5.594 4.252 -9.243 1.00 97.62 177 SER A CA 1
ATOM 1419 C C . SER A 1 177 ? -4.126 4.398 -8.868 1.00 97.62 177 SER A C 1
ATOM 1421 O O . SER A 1 177 ? -3.691 4.017 -7.777 1.00 97.62 177 SER A O 1
ATOM 1423 N N . VAL A 1 178 ? -3.355 4.931 -9.810 1.00 97.44 178 VAL A N 1
ATOM 1424 C CA . VAL A 1 178 ? -1.910 5.100 -9.688 1.00 97.44 178 VAL A CA 1
ATOM 1425 C C . VAL A 1 178 ? -1.548 6.529 -10.063 1.00 97.44 178 VAL A C 1
ATOM 1427 O O . VAL A 1 178 ? -2.023 7.050 -11.070 1.00 97.44 178 VAL A O 1
ATOM 1430 N N . GLU A 1 179 ? -0.676 7.144 -9.273 1.00 96.56 179 GLU A N 1
ATOM 1431 C CA . GLU A 1 179 ? -0.111 8.461 -9.538 1.00 96.56 179 GLU A CA 1
ATOM 1432 C C . GLU A 1 179 ? 1.412 8.399 -9.635 1.00 96.56 179 GLU A C 1
ATOM 1434 O O . GLU A 1 179 ? 2.081 7.707 -8.861 1.00 96.56 179 GLU A O 1
ATOM 1439 N N . ASN A 1 180 ? 1.952 9.195 -10.561 1.00 93.44 180 ASN A N 1
ATOM 1440 C CA . ASN A 1 180 ? 3.385 9.390 -10.776 1.00 93.44 180 ASN A CA 1
ATOM 1441 C C . ASN A 1 180 ? 4.169 8.071 -10.893 1.00 93.44 180 ASN A C 1
ATOM 1443 O O . ASN A 1 180 ? 5.075 7.843 -10.091 1.00 93.44 180 ASN A O 1
ATOM 1447 N N . PRO A 1 181 ? 3.841 7.182 -11.846 1.00 95.88 181 PRO A N 1
ATOM 1448 C CA . PRO A 1 181 ? 4.624 5.975 -12.033 1.00 95.88 181 PRO A CA 1
ATOM 1449 C C . PRO A 1 181 ? 5.965 6.291 -12.711 1.00 95.88 181 PRO A C 1
ATOM 1451 O O . PRO A 1 181 ? 6.017 6.900 -13.778 1.00 95.88 181 PRO A O 1
ATOM 1454 N N . PHE A 1 182 ? 7.066 5.866 -12.097 1.00 94.69 182 PHE A N 1
ATOM 1455 C CA . PHE A 1 182 ? 8.407 5.968 -12.672 1.00 94.69 182 PHE A CA 1
ATOM 1456 C C . PHE A 1 182 ? 9.310 4.828 -12.186 1.00 94.69 182 PHE A C 1
ATOM 1458 O O . PHE A 1 182 ? 8.994 4.099 -11.244 1.00 94.69 182 PHE A O 1
ATOM 1465 N N . PHE A 1 183 ? 10.462 4.673 -12.838 1.00 93.25 183 PHE A N 1
ATOM 1466 C CA . PHE A 1 183 ? 11.514 3.780 -12.369 1.00 93.25 183 PHE A CA 1
ATOM 1467 C C . PHE A 1 183 ? 12.523 4.538 -11.501 1.00 93.25 183 PHE A C 1
ATOM 1469 O O . PHE A 1 183 ? 13.064 5.559 -11.918 1.00 93.25 183 PHE A O 1
ATOM 1476 N N . THR A 1 184 ? 12.812 4.003 -10.320 1.00 90.81 184 THR A N 1
ATOM 1477 C CA . THR A 1 184 ? 13.841 4.476 -9.386 1.00 90.81 184 THR A CA 1
ATOM 1478 C C . THR A 1 184 ? 15.044 3.528 -9.384 1.00 90.81 184 THR A C 1
ATOM 1480 O O . THR A 1 184 ? 15.017 2.472 -10.026 1.00 90.81 184 THR A O 1
ATOM 1483 N N . THR A 1 185 ? 16.107 3.886 -8.666 1.00 88.25 185 THR A N 1
ATOM 1484 C CA . THR A 1 185 ? 17.323 3.070 -8.569 1.00 88.25 185 THR A CA 1
ATOM 1485 C C . THR A 1 185 ? 17.284 2.071 -7.408 1.00 88.25 185 THR A C 1
ATOM 1487 O O . THR A 1 185 ? 16.471 2.169 -6.488 1.00 88.25 185 THR A O 1
ATOM 1490 N N . TRP A 1 186 ? 18.206 1.107 -7.431 1.00 85.38 186 TRP A N 1
ATOM 1491 C CA . TRP A 1 186 ? 18.431 0.190 -6.310 1.00 85.38 186 TRP A CA 1
ATOM 1492 C C . TRP A 1 186 ? 18.838 0.913 -5.021 1.00 85.38 186 TRP A C 1
ATOM 1494 O O . TRP A 1 186 ? 18.381 0.538 -3.942 1.00 85.38 186 TRP A O 1
ATOM 1504 N N . ASP A 1 187 ? 19.651 1.965 -5.130 1.00 82.25 187 ASP A N 1
ATOM 1505 C CA . ASP A 1 187 ? 20.084 2.757 -3.977 1.00 82.25 187 ASP A CA 1
ATOM 1506 C C . ASP A 1 187 ? 18.899 3.483 -3.336 1.00 82.25 187 ASP A C 1
ATOM 1508 O O . ASP A 1 187 ? 18.753 3.456 -2.112 1.00 82.25 187 ASP A O 1
ATOM 1512 N N . ASP A 1 188 ? 17.995 4.035 -4.156 1.00 82.25 188 ASP A N 1
ATOM 1513 C CA . ASP A 1 188 ? 16.743 4.607 -3.660 1.00 82.25 188 ASP A CA 1
ATOM 1514 C C . ASP A 1 188 ? 15.929 3.536 -2.933 1.00 82.25 188 ASP A C 1
ATOM 1516 O O . ASP A 1 188 ? 15.560 3.732 -1.782 1.00 82.25 188 ASP A O 1
ATOM 1520 N N . PHE A 1 189 ? 15.706 2.367 -3.542 1.00 85.00 189 PHE A N 1
ATOM 1521 C CA . PHE A 1 189 ? 14.976 1.266 -2.905 1.00 85.00 189 PHE A CA 1
ATOM 1522 C C . PHE A 1 189 ? 15.592 0.836 -1.563 1.00 85.00 189 PHE A C 1
ATOM 1524 O O . PHE A 1 189 ? 14.868 0.640 -0.581 1.00 85.00 189 PHE A O 1
ATOM 1531 N N . CYS A 1 190 ? 16.921 0.742 -1.492 1.00 79.06 190 CYS A N 1
ATOM 1532 C CA . CYS A 1 190 ? 17.648 0.386 -0.273 1.00 79.06 190 CYS A CA 1
ATOM 1533 C C . CYS A 1 190 ? 17.615 1.480 0.797 1.00 79.06 190 CYS A C 1
ATOM 1535 O O . CYS A 1 190 ? 17.775 1.176 1.979 1.00 79.06 190 CYS A O 1
ATOM 1537 N N . SER A 1 191 ? 17.379 2.740 0.419 1.00 73.75 191 SER A N 1
ATOM 1538 C CA . SER A 1 191 ? 17.137 3.814 1.389 1.00 73.75 191 SER A CA 1
ATOM 1539 C C . SER A 1 191 ? 15.833 3.608 2.176 1.00 73.75 191 SER A C 1
ATOM 1541 O O . SER A 1 191 ? 15.681 4.142 3.277 1.00 73.75 191 SER A O 1
ATOM 1543 N N . TYR A 1 192 ? 14.919 2.790 1.642 1.00 68.38 192 TYR A N 1
ATOM 1544 C CA . TYR A 1 192 ? 13.582 2.555 2.183 1.00 68.38 192 TYR A CA 1
ATOM 1545 C C . TYR A 1 192 ? 13.404 1.161 2.817 1.00 68.38 192 TYR A C 1
ATOM 1547 O O . TYR A 1 192 ? 12.626 1.019 3.762 1.00 68.38 192 TYR A O 1
ATOM 1555 N N . ASN A 1 193 ? 14.145 0.143 2.362 1.00 73.56 193 ASN A N 1
ATOM 1556 C CA . ASN A 1 193 ? 13.920 -1.263 2.725 1.00 73.56 193 ASN A CA 1
ATOM 1557 C C . ASN A 1 193 ? 15.173 -1.949 3.300 1.00 73.56 193 ASN A C 1
ATOM 1559 O O . ASN A 1 193 ? 16.286 -1.718 2.827 1.00 73.56 193 ASN A O 1
ATOM 1563 N N . ILE A 1 194 ? 15.016 -2.836 4.302 1.00 63.62 194 ILE A N 1
ATOM 1564 C CA . ILE A 1 194 ? 16.155 -3.633 4.800 1.00 63.62 194 ILE A CA 1
ATOM 1565 C C . ILE A 1 194 ? 16.510 -4.727 3.802 1.00 63.62 194 ILE A C 1
ATOM 1567 O O . ILE A 1 194 ? 15.736 -5.628 3.494 1.00 63.62 194 ILE A O 1
ATOM 1571 N N . ASN A 1 195 ? 17.758 -4.639 3.372 1.00 58.28 195 ASN A N 1
ATOM 1572 C CA . ASN A 1 195 ? 18.393 -5.467 2.375 1.00 58.28 195 ASN A CA 1
ATOM 1573 C C . ASN A 1 195 ? 19.116 -6.638 3.062 1.00 58.28 195 ASN A C 1
ATOM 1575 O O . ASN A 1 195 ? 20.276 -6.485 3.450 1.00 58.28 195 ASN A O 1
ATOM 1579 N N . ARG A 1 196 ? 18.435 -7.764 3.325 1.00 50.19 196 ARG A N 1
ATOM 1580 C CA . ARG A 1 196 ? 19.107 -8.919 3.960 1.00 50.19 196 ARG A CA 1
ATOM 1581 C C . ARG A 1 196 ? 19.164 -10.200 3.143 1.00 50.19 196 ARG A C 1
ATOM 1583 O O . ARG A 1 196 ? 20.191 -10.849 3.236 1.00 50.19 196 ARG A O 1
ATOM 1590 N N . ASP A 1 197 ? 18.195 -10.500 2.279 1.00 48.44 197 ASP A N 1
ATOM 1591 C CA . ASP A 1 197 ? 18.171 -11.804 1.590 1.00 48.44 197 ASP A CA 1
ATOM 1592 C C . ASP A 1 197 ? 17.653 -11.725 0.143 1.00 48.44 197 ASP A C 1
ATOM 1594 O O . ASP A 1 197 ? 16.863 -12.558 -0.298 1.00 48.44 197 ASP A O 1
ATOM 1598 N N . ILE A 1 198 ? 18.060 -10.707 -0.622 1.00 53.41 198 ILE A N 1
ATOM 1599 C CA . ILE A 1 198 ? 17.772 -10.684 -2.062 1.00 53.41 198 ILE A CA 1
ATOM 1600 C C . ILE A 1 198 ? 18.978 -11.293 -2.768 1.00 53.41 198 ILE A C 1
ATOM 1602 O O . ILE A 1 198 ? 20.024 -10.659 -2.898 1.00 53.41 198 ILE A O 1
ATOM 1606 N N . GLU A 1 199 ? 18.837 -12.552 -3.188 1.00 49.94 199 GLU A N 1
ATOM 1607 C CA . GLU A 1 199 ? 19.797 -13.197 -4.078 1.00 49.94 199 GLU A CA 1
ATOM 1608 C C . GLU A 1 199 ? 20.093 -12.270 -5.264 1.00 49.94 199 GLU A C 1
ATOM 1610 O O . GLU A 1 199 ? 19.189 -11.778 -5.947 1.00 49.94 199 GLU A O 1
ATOM 1615 N N . TYR A 1 200 ? 21.385 -12.047 -5.505 1.00 43.78 200 TYR A N 1
ATOM 1616 C CA . TYR A 1 200 ? 21.970 -11.102 -6.462 1.00 43.78 200 TYR A CA 1
ATOM 1617 C C . TYR A 1 200 ? 21.547 -11.305 -7.941 1.00 43.78 200 TYR A C 1
ATOM 1619 O O . TYR A 1 200 ? 22.050 -10.614 -8.822 1.00 43.78 200 TYR A O 1
ATOM 1627 N N . GLY A 1 201 ? 20.609 -12.214 -8.238 1.00 46.25 201 GLY A N 1
ATOM 1628 C CA . GLY A 1 201 ? 20.038 -12.458 -9.568 1.00 46.25 201 GLY A CA 1
ATOM 1629 C C . GLY A 1 201 ? 18.803 -11.614 -9.927 1.00 46.25 201 GLY A C 1
ATOM 1630 O O . GLY A 1 201 ? 18.330 -11.703 -11.057 1.00 46.25 201 GLY A O 1
ATOM 1631 N N . LEU A 1 202 ? 18.276 -10.803 -8.997 1.00 53.31 202 LEU A N 1
ATOM 1632 C CA . LEU A 1 202 ? 17.085 -9.946 -9.176 1.00 53.31 202 LEU A CA 1
ATOM 1633 C C . LEU A 1 202 ? 17.387 -8.437 -9.092 1.00 53.31 202 LEU A C 1
ATOM 1635 O O . LEU A 1 202 ? 16.478 -7.637 -8.867 1.00 53.31 202 LEU A O 1
ATOM 1639 N N . ILE A 1 203 ? 18.645 -8.016 -9.263 1.00 56.75 203 ILE A N 1
ATOM 1640 C CA . ILE A 1 203 ? 19.004 -6.589 -9.224 1.00 56.75 203 ILE A CA 1
ATOM 1641 C C . ILE A 1 203 ? 18.571 -5.936 -10.538 1.00 56.75 203 ILE A C 1
ATOM 1643 O O . ILE A 1 203 ? 19.330 -5.794 -11.494 1.00 56.75 203 ILE A O 1
ATOM 1647 N N . SER A 1 204 ? 17.302 -5.550 -10.587 1.00 62.09 204 SER A N 1
ATOM 1648 C CA . SER A 1 204 ? 16.800 -4.652 -11.609 1.00 62.09 204 SER A CA 1
ATOM 1649 C C . SER A 1 204 ? 17.393 -3.263 -11.364 1.00 62.09 204 SER A C 1
ATOM 1651 O O . SER A 1 204 ? 17.135 -2.640 -10.340 1.00 62.09 204 SER A O 1
ATOM 1653 N N . ASN A 1 205 ? 18.155 -2.747 -12.327 1.00 72.69 205 ASN A N 1
ATOM 1654 C CA . ASN A 1 205 ? 18.658 -1.364 -12.358 1.00 72.69 205 ASN A CA 1
ATOM 1655 C C . ASN A 1 205 ? 17.545 -0.291 -12.345 1.00 72.69 205 ASN A C 1
ATOM 1657 O O . ASN A 1 205 ? 17.827 0.886 -12.140 1.00 72.69 205 ASN A O 1
ATOM 1661 N N . LYS A 1 206 ? 16.294 -0.701 -12.574 1.00 88.06 206 LYS A N 1
ATOM 1662 C CA . LYS A 1 206 ? 15.090 0.133 -12.581 1.00 88.06 206 LYS A CA 1
ATOM 1663 C C . LYS A 1 206 ? 14.003 -0.536 -11.737 1.00 88.06 206 LYS A C 1
ATOM 1665 O O . LYS A 1 206 ? 13.569 -1.637 -12.079 1.00 88.06 206 LYS A O 1
ATOM 1670 N N . ILE A 1 207 ? 13.561 0.107 -10.665 1.00 91.38 207 ILE A N 1
ATOM 1671 C CA . ILE A 1 207 ? 12.565 -0.421 -9.717 1.00 91.38 207 ILE A CA 1
ATOM 1672 C C . ILE A 1 207 ? 11.313 0.439 -9.782 1.00 91.38 207 ILE A C 1
ATOM 1674 O O . ILE A 1 207 ? 11.424 1.660 -9.810 1.00 91.38 207 ILE A O 1
ATOM 1678 N N . LEU A 1 208 ? 10.130 -0.172 -9.843 1.00 93.38 208 LEU A N 1
ATOM 1679 C CA . LEU A 1 208 ? 8.888 0.589 -9.922 1.00 93.38 208 LEU A CA 1
ATOM 1680 C C . LEU A 1 208 ? 8.641 1.392 -8.650 1.00 93.38 208 LEU A C 1
ATOM 1682 O O . LEU A 1 208 ? 8.712 0.878 -7.533 1.00 93.38 208 LEU A O 1
ATOM 1686 N N . ARG A 1 209 ? 8.265 2.649 -8.850 1.00 93.69 209 ARG A N 1
ATOM 1687 C CA . ARG A 1 209 ? 7.818 3.557 -7.808 1.00 93.69 209 ARG A CA 1
ATOM 1688 C C . ARG A 1 209 ? 6.590 4.301 -8.313 1.00 93.69 209 ARG A C 1
ATOM 1690 O O . ARG A 1 209 ? 6.600 4.848 -9.409 1.00 93.69 209 ARG A O 1
ATOM 1697 N N . ALA A 1 210 ? 5.528 4.269 -7.522 1.00 95.88 210 ALA A N 1
ATOM 1698 C CA . ALA A 1 210 ? 4.292 4.987 -7.789 1.00 95.88 210 ALA A CA 1
ATOM 1699 C C . ALA A 1 210 ? 3.486 5.098 -6.494 1.00 95.88 210 ALA A C 1
ATOM 1701 O O . ALA A 1 210 ? 3.609 4.234 -5.617 1.00 95.88 210 ALA A O 1
ATOM 1702 N N . ILE A 1 211 ? 2.646 6.124 -6.397 1.00 96.75 211 ILE A N 1
ATOM 1703 C CA . ILE A 1 211 ? 1.633 6.210 -5.344 1.00 96.75 211 ILE A CA 1
ATOM 1704 C C . ILE A 1 211 ? 0.406 5.449 -5.835 1.00 96.75 211 ILE A C 1
ATOM 1706 O O . ILE A 1 211 ? -0.036 5.645 -6.964 1.00 96.75 211 ILE A O 1
ATOM 1710 N N . VAL A 1 212 ? -0.135 4.577 -4.995 1.00 97.62 212 VAL A N 1
ATOM 1711 C CA . VAL A 1 212 ? -1.292 3.746 -5.316 1.00 97.62 212 VAL A CA 1
ATOM 1712 C C . VAL A 1 212 ? -2.410 4.050 -4.334 1.00 97.62 212 VAL A C 1
ATOM 1714 O O . VAL A 1 212 ? -2.184 4.119 -3.124 1.00 97.62 212 VAL A O 1
ATOM 1717 N N . TYR A 1 213 ? -3.622 4.181 -4.864 1.00 97.38 213 TYR A N 1
ATOM 1718 C CA . TYR A 1 213 ? -4.847 4.328 -4.091 1.00 97.38 213 TYR A CA 1
ATOM 1719 C C . TYR A 1 213 ? -5.754 3.134 -4.357 1.00 97.38 213 TYR A C 1
ATOM 1721 O O . TYR A 1 213 ? -6.194 2.908 -5.485 1.00 97.38 213 TYR A O 1
ATOM 1729 N N . VAL A 1 214 ? -6.065 2.381 -3.307 1.00 97.81 214 VAL A N 1
ATOM 1730 C CA . VAL A 1 214 ? -7.067 1.315 -3.342 1.00 97.81 214 VAL A CA 1
ATOM 1731 C C . VAL A 1 214 ? -8.367 1.897 -2.817 1.00 97.81 214 VAL A C 1
ATOM 1733 O O . VAL A 1 214 ? -8.550 2.033 -1.606 1.00 97.81 214 VAL A O 1
ATOM 1736 N N . SER A 1 215 ? -9.254 2.273 -3.736 1.00 96.88 215 SER A N 1
ATOM 1737 C CA . SER A 1 215 ? -10.575 2.801 -3.403 1.00 96.88 215 SER A CA 1
ATOM 1738 C C . SER A 1 215 ? -11.493 1.668 -2.970 1.00 96.88 215 SER A C 1
ATOM 1740 O O . SER A 1 215 ? -11.585 0.638 -3.643 1.00 96.88 215 SER A O 1
ATOM 1742 N N . LEU A 1 216 ? -12.200 1.866 -1.865 1.00 96.44 216 LEU A N 1
ATOM 1743 C CA . LEU A 1 216 ? -13.053 0.868 -1.235 1.00 96.44 216 LEU A CA 1
ATOM 1744 C C . LEU A 1 216 ? -14.527 1.262 -1.325 1.00 96.44 216 LEU A C 1
ATOM 1746 O O . LEU A 1 216 ? -14.889 2.434 -1.454 1.00 96.44 216 LEU A O 1
ATOM 1750 N N . GLN A 1 217 ? -15.396 0.264 -1.244 1.00 94.88 217 GLN A N 1
ATOM 1751 C CA . GLN A 1 217 ? -16.837 0.453 -1.134 1.00 94.88 217 GLN A CA 1
ATOM 1752 C C . GLN A 1 217 ? -17.445 -0.601 -0.213 1.00 94.88 217 GLN A C 1
ATOM 1754 O O . GLN A 1 217 ? -16.877 -1.678 -0.037 1.00 94.88 217 GLN A O 1
ATOM 1759 N N . LYS A 1 218 ? -18.623 -0.305 0.343 1.00 92.88 218 LYS A N 1
ATOM 1760 C CA . LYS A 1 218 ? -19.401 -1.300 1.088 1.00 92.88 218 LYS A CA 1
ATOM 1761 C C . LYS A 1 218 ? -19.811 -2.433 0.158 1.00 92.88 218 LYS A C 1
ATOM 1763 O O . LYS A 1 218 ? -20.254 -2.176 -0.966 1.00 92.88 218 LYS A O 1
ATOM 1768 N N . ASP A 1 219 ? -19.664 -3.657 0.641 1.00 87.25 219 ASP A N 1
ATOM 1769 C CA . ASP A 1 219 ? -20.170 -4.825 -0.054 1.00 87.25 219 ASP A CA 1
ATOM 1770 C C . ASP A 1 219 ? -21.700 -4.752 -0.120 1.00 87.25 219 ASP A C 1
ATOM 1772 O O . ASP A 1 219 ? -22.372 -4.441 0.870 1.00 87.25 219 ASP A O 1
ATOM 1776 N N . LYS A 1 220 ? -22.248 -4.967 -1.313 1.00 72.50 220 LYS A N 1
ATOM 1777 C CA . LYS A 1 220 ? -23.695 -4.994 -1.527 1.00 72.50 220 LYS A CA 1
ATOM 1778 C C . LYS A 1 220 ? -24.117 -6.454 -1.442 1.00 72.50 220 LYS A C 1
ATOM 1780 O O . LYS A 1 220 ? -24.121 -7.135 -2.462 1.00 72.50 220 LYS A O 1
ATOM 1785 N N . LEU A 1 221 ? -24.415 -6.912 -0.226 1.00 54.59 221 LEU A N 1
ATOM 1786 C CA . LEU A 1 221 ? -25.122 -8.179 -0.014 1.00 54.59 221 LEU A CA 1
ATOM 1787 C C . LEU A 1 221 ? -26.499 -8.149 -0.688 1.00 54.59 221 LEU A C 1
ATOM 1789 O O . LEU A 1 221 ? -27.167 -7.088 -0.614 1.00 54.59 221 LEU A O 1
#

Foldseek 3Di:
DDPDDDDPPDPPPPPPPPPPPPDDDPFKGKDWPDDDPFKTKIWMGGNQATEQKIWMWGQDDPDSQAIEIEIDGNLVCPDCVPPRYDYDALVNVLVVVLVVLVVVVVVGLSLNHFKYKYKLLLNQPQQLVLQVVLCVVPNDDFDDDFVSSQVSVVPGVVLVSVQVSCVVSQKHFPGKGKADKGWDAPVVSVSNGDDDDDDPPSRDRTTIIIMMMRGMHGHDD

Organism: NCBI:txid76123

Sequence (221 aa):
MALKKNQYLYTIVFILLIGCNHKQGDNYQAFIKKQSLTCKEYMIAINGKRINLSFSSSQGGLNKNDIYLKIRLNHGLSDIRSQNFIATSYENLILSLDLVLKTMAKDYDISNLHSIEFEIIELGRECLIITKDYKKVYGDGNNIEGEDLIHILKHSDFISDIKEQIAVYGLTVKDISVENPFFTTWDDFCSYNINRDIEYGLISNKILRAIVYVSLQKDKL

pLDDT: mean 78.83, std 20.34, range [29.44, 97.94]

Radius of gyration: 19.66 Å; chains: 1; bounding box: 47×66×50 Å